Protein AF-G9KL50-F1 (afdb_monomer)

Organism: Mustela putorius furo (NCBI:txid9669)

Sequence (201 aa):
DMLDDQLRLAVDMRAAQLAKLEESCRVAMMSAMANANKAGPHQAAELAERQRRERQHEQEANLMEIQNQITSDLLTENPQVAQNPVAPHRVLPYCWKGMTPEQRAAIRKVQEVQRCEKEAQHQADQALDAKWESQALHLAQAAMELEEQERELCAEFRRGLGSFNQQLAKEQNAQQNYLNSIIYTNQPTAQYHLQFNTSSR

Solvent-accessible surface area (backbone atoms only — not comparable to full-atom values): 11273 Å² total; per-residue (Å²): 112,77,68,59,54,52,52,50,51,53,50,51,52,50,50,52,52,50,52,52,48,50,51,51,51,50,52,51,51,52,50,52,51,53,51,52,62,58,46,52,60,55,53,52,49,52,52,51,51,50,54,49,50,51,53,49,52,50,51,53,50,51,51,51,50,52,52,51,50,59,69,26,58,78,71,61,58,48,67,70,73,12,54,29,93,90,41,80,93,42,67,37,78,93,49,60,86,71,81,53,72,66,58,54,49,51,53,52,53,52,53,52,52,53,48,53,52,53,51,52,50,51,53,51,50,54,55,47,52,53,49,53,53,50,50,52,52,53,51,51,51,54,50,52,54,50,53,50,53,50,51,52,52,54,49,49,54,50,50,53,52,50,54,49,51,53,51,51,50,50,52,51,50,52,52,51,49,46,42,54,63,63,68,67,47,85,71,82,52,76,71,59,66,62,64,62,87,76,62,99,123

Nearest PDB structures (foldseek):
  8glv-assembly1_Gj  TM=5.390E-01  e=3.853E-06  Chlamydomonas reinhardtii

Mean predicted aligned error: 14.06 Å

Radius of gyration: 77.3 Å; Cα contacts (8 Å, |Δi|>4): 32; chains: 1; bounding box: 152×46×230 Å

Secondary structure (DSSP, 8-state):
-HHHHHHHHHHHHHHHHHHHHHHHHHHHHHHHHHHHHHHHHHHHHHHHHHHHHHHHHHHHHHHHHHHHHHHSTTTTT-GGGGB-SS-TT-B-GGG-----HHHHHHHHHHHHHHHHHHHHHHHHHHHHHHHHHHHHHHHHHHHHHHHHHHHHHHHHHHHHHHHHHHHHHHHHHHHHHHIIIIIS--PPPHHHHTTTT-S--

Foldseek 3Di:
DVVVVVVVVVVVVVVVVVVVVVVVVVVVVVVVVVVVVVVVVVVVVVVVVVVVVVVVVVVVVVVVVVVCVCPDCVNVVDQCQQADPVDRVHGNPVSHPDDDPVVVVVVVVVVVVVVVVVVVVVVVVVVVVVVVVVVVVVVVVVVVVVVVVVVVVVVVVVVVVVVVVVVVVVVVVVVVCCCVPPVVDDDDDPVNVVVPPPDPD

pLDDT: mean 91.35, std 8.07, range [57.12, 98.56]

Structure (mmCIF, N/CA/C/O backbone):
data_AF-G9KL50-F1
#
_entry.id   AF-G9KL50-F1
#
loop_
_atom_site.group_PDB
_atom_site.id
_atom_site.type_symbol
_atom_site.label_atom_id
_atom_site.label_alt_id
_atom_site.label_comp_id
_atom_site.label_asym_id
_atom_site.label_entity_id
_atom_site.label_seq_id
_atom_site.pdbx_PDB_ins_code
_atom_site.Cartn_x
_atom_site.Cartn_y
_atom_site.Cartn_z
_atom_site.occupancy
_atom_site.B_iso_or_equiv
_atom_site.auth_seq_id
_atom_site.auth_comp_id
_atom_site.auth_asym_id
_atom_site.auth_atom_id
_atom_site.pdbx_PDB_model_num
ATOM 1 N N . ASP A 1 1 ? 81.891 -3.924 -110.945 1.00 60.28 1 ASP A N 1
ATOM 2 C CA . ASP A 1 1 ? 81.916 -2.732 -110.074 1.00 60.28 1 ASP A CA 1
ATOM 3 C C . ASP A 1 1 ? 80.555 -2.030 -110.011 1.00 60.28 1 ASP A C 1
ATOM 5 O O . ASP A 1 1 ? 79.926 -2.119 -108.974 1.00 60.28 1 ASP A O 1
ATOM 9 N N . MET A 1 2 ? 79.976 -1.512 -111.104 1.00 61.53 2 MET A N 1
ATOM 10 C CA . MET A 1 2 ? 78.685 -0.770 -111.068 1.00 61.53 2 MET A CA 1
ATOM 11 C C . MET A 1 2 ? 77.427 -1.532 -110.581 1.00 61.53 2 MET A C 1
ATOM 13 O O . MET A 1 2 ? 76.496 -0.922 -110.063 1.00 61.53 2 MET A O 1
ATOM 17 N N . LEU A 1 3 ? 77.355 -2.850 -110.798 1.00 66.00 3 LEU A N 1
ATOM 18 C CA . LEU A 1 3 ? 76.176 -3.676 -110.470 1.00 66.00 3 LEU A CA 1
ATOM 19 C C . LEU A 1 3 ? 76.133 -4.071 -108.983 1.00 66.00 3 LEU A C 1
ATOM 21 O O . LEU A 1 3 ? 75.058 -4.188 -108.400 1.00 66.00 3 LEU A O 1
ATOM 25 N N . ASP A 1 4 ? 77.310 -4.228 -108.375 1.00 69.81 4 ASP A N 1
ATOM 26 C CA . ASP A 1 4 ? 77.468 -4.524 -106.949 1.00 69.81 4 ASP A CA 1
ATOM 27 C C . ASP A 1 4 ? 77.142 -3.278 -106.106 1.00 69.81 4 ASP A C 1
ATOM 29 O O . ASP A 1 4 ? 76.442 -3.359 -105.097 1.00 69.81 4 ASP A O 1
ATOM 33 N N . ASP A 1 5 ? 77.516 -2.093 -106.601 1.00 70.81 5 ASP A N 1
ATOM 34 C CA . ASP A 1 5 ? 77.166 -0.808 -105.988 1.00 70.81 5 ASP A CA 1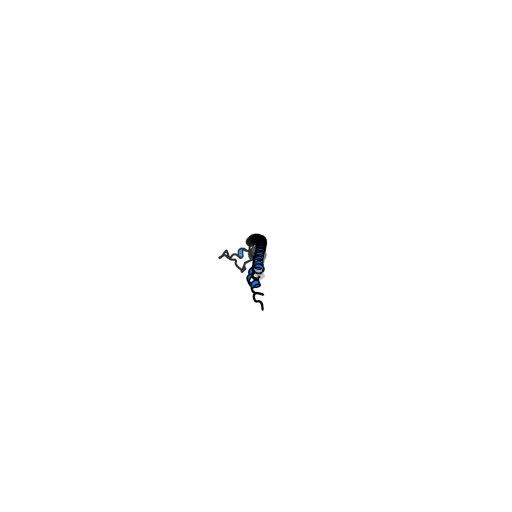
ATOM 35 C C . ASP A 1 5 ? 75.651 -0.540 -105.990 1.00 70.81 5 ASP A C 1
ATOM 37 O O . ASP A 1 5 ? 75.111 -0.062 -104.993 1.00 70.81 5 ASP A O 1
ATOM 41 N N . GLN A 1 6 ? 74.929 -0.895 -107.063 1.00 75.19 6 GLN A N 1
ATOM 42 C CA . GLN A 1 6 ? 73.463 -0.774 -107.119 1.00 75.19 6 GLN A CA 1
ATOM 43 C C . GLN A 1 6 ? 72.751 -1.735 -106.158 1.00 75.19 6 GLN A C 1
ATOM 45 O O . GLN A 1 6 ? 71.752 -1.358 -105.539 1.00 75.19 6 GLN A O 1
ATOM 50 N N . LEU A 1 7 ? 73.261 -2.963 -106.012 1.00 80.06 7 LEU A N 1
ATOM 51 C CA . LEU A 1 7 ? 72.732 -3.936 -105.058 1.00 80.06 7 LEU A CA 1
ATOM 52 C C . LEU A 1 7 ? 72.939 -3.450 -103.616 1.00 80.06 7 LEU A C 1
ATOM 54 O O . LEU A 1 7 ? 72.002 -3.503 -102.819 1.00 80.06 7 LEU A O 1
ATOM 58 N N . ARG A 1 8 ? 74.128 -2.921 -103.292 1.00 79.06 8 ARG A N 1
ATOM 59 C CA . ARG A 1 8 ? 74.425 -2.327 -101.977 1.00 79.06 8 ARG A CA 1
ATOM 60 C C . ARG A 1 8 ? 73.506 -1.147 -101.676 1.00 79.06 8 ARG A C 1
ATOM 62 O O . ARG A 1 8 ? 72.885 -1.134 -100.622 1.00 79.06 8 ARG A O 1
ATOM 69 N N . LEU A 1 9 ? 73.300 -0.244 -102.637 1.00 81.38 9 LEU A N 1
ATOM 70 C CA . LEU A 1 9 ? 72.369 0.882 -102.500 1.00 81.38 9 LEU A CA 1
ATOM 71 C C . LEU A 1 9 ? 70.920 0.431 -102.254 1.00 81.38 9 LEU A C 1
ATOM 73 O O . LEU A 1 9 ? 70.232 1.000 -101.410 1.00 81.38 9 LEU A O 1
ATOM 77 N N . ALA A 1 10 ? 70.447 -0.608 -102.950 1.00 81.56 10 ALA A N 1
ATOM 78 C CA . ALA A 1 10 ? 69.102 -1.151 -102.751 1.00 81.56 10 ALA A CA 1
ATOM 79 C C . ALA A 1 10 ? 68.939 -1.839 -101.381 1.00 81.56 10 ALA A C 1
ATOM 81 O O . ALA A 1 10 ? 67.890 -1.707 -100.741 1.00 81.56 10 ALA A O 1
ATOM 82 N N . VAL A 1 11 ? 69.972 -2.550 -100.915 1.00 84.12 11 VAL A N 1
ATOM 83 C CA . VAL A 1 11 ? 70.016 -3.147 -99.572 1.00 84.12 11 VAL A CA 1
ATOM 84 C C . VAL A 1 11 ? 70.037 -2.057 -98.499 1.00 84.12 11 VAL A C 1
ATOM 86 O O . VAL A 1 11 ? 69.244 -2.137 -97.563 1.00 84.12 11 VAL A O 1
ATOM 89 N N . ASP A 1 12 ? 70.838 -1.005 -98.672 1.00 84.75 12 ASP A N 1
ATOM 90 C CA . ASP A 1 12 ? 70.914 0.138 -97.756 1.00 84.75 12 ASP A CA 1
ATOM 91 C C . ASP A 1 12 ? 69.590 0.921 -97.712 1.00 84.75 12 ASP A C 1
ATOM 93 O O . ASP A 1 12 ? 69.112 1.283 -96.636 1.00 84.75 12 ASP A O 1
ATOM 97 N N . MET A 1 13 ? 68.922 1.114 -98.857 1.00 85.12 13 MET A N 1
ATOM 98 C CA . MET A 1 13 ? 67.584 1.719 -98.916 1.00 85.12 13 MET A CA 1
ATOM 99 C C . MET A 1 13 ? 66.536 0.872 -98.187 1.00 85.12 13 MET A C 1
ATOM 101 O O . MET A 1 13 ? 65.700 1.413 -97.460 1.00 85.12 13 MET A O 1
ATOM 105 N N . ARG A 1 14 ? 66.574 -0.455 -98.352 1.00 85.69 14 ARG A N 1
ATOM 106 C CA . ARG A 1 14 ? 65.664 -1.371 -97.654 1.00 85.69 14 ARG A CA 1
ATOM 107 C C . ARG A 1 14 ? 65.953 -1.415 -96.152 1.00 85.69 14 ARG A C 1
ATOM 109 O O . ARG A 1 14 ? 65.011 -1.428 -95.362 1.00 85.69 14 ARG A O 1
ATOM 116 N N . ALA A 1 15 ? 67.223 -1.381 -95.752 1.00 85.81 15 ALA A N 1
ATOM 117 C CA . ALA A 1 15 ? 67.633 -1.283 -94.355 1.00 85.81 15 ALA A CA 1
ATOM 118 C C . ALA A 1 15 ? 67.156 0.037 -93.726 1.00 85.81 15 ALA A C 1
ATOM 120 O O . ALA A 1 15 ? 66.584 0.021 -92.639 1.00 85.81 15 ALA A O 1
ATOM 121 N N . ALA A 1 16 ? 67.279 1.162 -94.438 1.00 86.12 16 ALA A N 1
ATOM 122 C CA . ALA A 1 16 ? 66.773 2.459 -93.988 1.00 86.12 16 ALA A CA 1
ATOM 123 C C . ALA A 1 16 ? 65.238 2.483 -93.851 1.00 86.12 16 ALA A C 1
ATOM 125 O O . ALA A 1 16 ? 64.706 3.063 -92.903 1.00 86.12 16 ALA A O 1
ATOM 126 N N . GLN A 1 17 ? 64.509 1.831 -94.764 1.00 86.75 17 GLN A N 1
ATOM 127 C CA . GLN A 1 17 ? 63.051 1.688 -94.672 1.00 86.75 17 GLN A CA 1
ATOM 128 C C . GLN A 1 17 ? 62.627 0.831 -93.473 1.00 86.75 17 GLN A C 1
ATOM 130 O O . GLN A 1 17 ? 61.699 1.212 -92.759 1.00 86.75 17 GLN A O 1
ATOM 135 N N . LEU A 1 18 ? 63.308 -0.293 -93.229 1.00 88.00 18 LEU A N 1
ATOM 136 C CA . LEU A 1 18 ? 63.046 -1.154 -92.073 1.00 88.00 18 LEU A CA 1
ATOM 137 C C . LEU A 1 18 ? 63.373 -0.444 -90.754 1.00 88.00 18 LEU A C 1
ATOM 139 O O . LEU A 1 18 ? 62.547 -0.478 -89.849 1.00 88.00 18 LEU A O 1
ATOM 143 N N . ALA A 1 19 ? 64.494 0.277 -90.674 1.00 89.25 19 ALA A N 1
ATOM 144 C CA . ALA A 1 19 ? 64.851 1.080 -89.503 1.00 89.25 19 ALA A CA 1
ATOM 145 C C . ALA A 1 19 ? 63.826 2.196 -89.234 1.00 89.25 19 ALA A C 1
ATOM 147 O O . ALA A 1 19 ? 63.444 2.436 -88.091 1.00 89.25 19 ALA A O 1
ATOM 148 N N . LYS A 1 20 ? 63.311 2.849 -90.2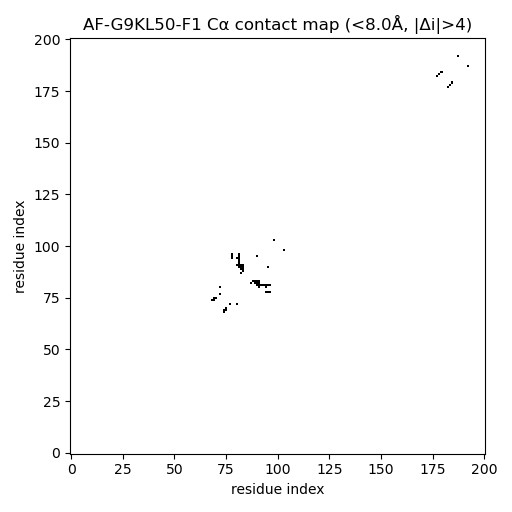86 1.00 90.12 20 LYS A N 1
ATOM 149 C CA . LYS A 1 20 ? 62.248 3.859 -90.158 1.00 90.12 20 LYS A CA 1
ATOM 150 C C . LYS A 1 20 ? 60.931 3.256 -89.658 1.00 90.12 20 LYS A C 1
ATOM 152 O O . LYS A 1 20 ? 60.242 3.885 -88.857 1.00 90.12 20 LYS A O 1
ATOM 157 N N . LEU A 1 21 ? 60.577 2.057 -90.125 1.00 90.06 21 LEU A N 1
ATOM 158 C CA . LEU A 1 21 ? 59.401 1.329 -89.644 1.00 90.06 21 LEU A CA 1
ATOM 159 C C . LEU A 1 21 ? 59.575 0.887 -88.187 1.00 90.06 21 LEU A C 1
ATOM 161 O O . LEU A 1 21 ? 58.664 1.093 -87.390 1.00 90.06 21 LEU A O 1
ATOM 165 N N . GLU A 1 22 ? 60.738 0.351 -87.822 1.00 91.81 22 GLU A N 1
ATOM 166 C CA . GLU A 1 22 ? 61.060 -0.040 -86.447 1.00 91.81 22 GLU A CA 1
ATOM 167 C C . GLU A 1 22 ? 60.976 1.154 -85.492 1.00 91.81 22 GLU A C 1
ATOM 169 O O . GLU A 1 22 ? 60.301 1.068 -84.466 1.00 91.81 22 GLU A O 1
ATOM 174 N N . GLU A 1 23 ? 61.559 2.294 -85.866 1.00 89.50 23 GLU A N 1
ATOM 175 C CA . GLU A 1 23 ? 61.473 3.523 -85.078 1.00 89.50 23 GLU A CA 1
ATOM 176 C C . GLU A 1 23 ? 60.019 4.001 -84.952 1.00 89.50 23 GLU A C 1
ATOM 178 O O . GLU A 1 23 ? 59.566 4.344 -83.861 1.00 89.50 23 GLU A O 1
ATOM 183 N N . SER A 1 24 ? 59.232 3.939 -86.032 1.00 89.69 24 SER A N 1
ATOM 184 C CA . SER A 1 24 ? 57.809 4.297 -85.976 1.00 89.69 24 SER A CA 1
ATOM 185 C C . SER A 1 24 ? 57.002 3.378 -85.048 1.00 89.69 24 SER A C 1
ATOM 187 O O . SER A 1 24 ? 56.180 3.862 -84.267 1.00 89.69 24 SER A O 1
ATOM 189 N N . CYS A 1 25 ? 57.280 2.069 -85.059 1.00 89.81 25 CYS A N 1
ATOM 190 C CA . CYS A 1 25 ? 56.668 1.096 -84.157 1.00 89.81 25 CYS A CA 1
ATOM 191 C C . CYS A 1 25 ? 57.101 1.327 -82.707 1.00 89.81 25 CYS A C 1
ATOM 193 O O . CYS A 1 25 ? 56.270 1.269 -81.801 1.00 89.81 25 CYS A O 1
ATOM 195 N N . ARG A 1 26 ? 58.379 1.640 -82.473 1.00 92.62 26 ARG A N 1
ATOM 196 C CA . ARG A 1 26 ? 58.914 1.957 -81.147 1.00 92.62 26 ARG A CA 1
ATOM 197 C C . ARG A 1 26 ? 58.246 3.202 -80.571 1.00 92.62 26 ARG A C 1
ATOM 199 O O . ARG A 1 26 ? 57.781 3.167 -79.434 1.00 92.62 26 ARG A O 1
ATOM 206 N N . VAL A 1 27 ? 58.122 4.266 -81.363 1.00 91.06 27 VAL A N 1
ATOM 207 C CA . VAL A 1 27 ? 57.430 5.502 -80.968 1.00 91.06 27 VAL A CA 1
ATOM 208 C C . VAL A 1 27 ? 55.939 5.246 -80.709 1.00 91.06 27 VAL A C 1
ATOM 210 O O . VAL A 1 27 ? 55.405 5.702 -79.694 1.00 91.06 27 VAL A O 1
ATOM 213 N N . ALA A 1 28 ? 55.262 4.466 -81.558 1.00 92.19 28 ALA A N 1
ATOM 214 C CA . ALA A 1 28 ? 53.870 4.068 -81.343 1.00 92.19 28 ALA A CA 1
ATOM 215 C C . ALA A 1 28 ? 53.693 3.265 -80.040 1.00 92.19 28 ALA A C 1
ATOM 217 O O . ALA A 1 28 ? 52.808 3.566 -79.242 1.00 92.19 28 ALA A O 1
ATOM 218 N N . MET A 1 29 ? 54.578 2.305 -79.763 1.00 92.12 29 MET A N 1
ATOM 219 C CA . MET A 1 29 ? 54.529 1.501 -78.541 1.00 92.12 29 MET A CA 1
ATOM 220 C C . MET A 1 29 ? 54.828 2.342 -77.291 1.00 92.12 29 MET A C 1
ATOM 222 O O . MET A 1 29 ? 54.125 2.232 -76.287 1.00 92.12 29 MET A O 1
ATOM 226 N N . MET A 1 30 ? 55.822 3.234 -77.359 1.00 89.00 30 MET A N 1
ATOM 227 C CA . MET A 1 30 ? 56.150 4.160 -76.271 1.00 89.00 30 MET A CA 1
ATOM 228 C C . MET A 1 30 ? 55.002 5.132 -75.985 1.00 89.00 30 MET A C 1
ATOM 230 O O . MET A 1 30 ? 54.678 5.365 -74.823 1.00 89.00 30 MET A O 1
ATOM 234 N N . SER A 1 31 ? 54.348 5.669 -77.019 1.00 87.31 31 SER A N 1
ATOM 235 C CA . SER A 1 31 ? 53.180 6.542 -76.842 1.00 87.31 31 SER A CA 1
ATOM 236 C C . SER A 1 31 ? 51.972 5.800 -76.257 1.00 87.31 31 SER A C 1
ATOM 238 O O . SER A 1 31 ? 51.321 6.328 -75.355 1.00 87.31 31 SER A O 1
ATOM 240 N N . ALA A 1 32 ? 51.712 4.556 -76.676 1.00 88.00 32 ALA A N 1
ATOM 241 C CA . ALA A 1 32 ? 50.661 3.718 -76.099 1.00 88.00 32 ALA A CA 1
ATOM 242 C C . ALA A 1 32 ? 50.921 3.406 -74.613 1.00 88.00 32 ALA A C 1
ATOM 244 O O . ALA A 1 32 ? 50.021 3.567 -73.788 1.00 88.00 32 ALA A O 1
ATOM 245 N N . MET A 1 33 ? 52.161 3.053 -74.246 1.00 85.62 33 MET A N 1
ATOM 246 C CA . MET A 1 33 ? 52.551 2.866 -72.842 1.00 85.62 33 MET A CA 1
ATOM 247 C C . MET A 1 33 ? 52.455 4.164 -72.038 1.00 85.62 33 MET A C 1
ATOM 249 O O . MET A 1 33 ? 51.958 4.150 -70.917 1.00 85.62 33 MET A O 1
ATOM 253 N N . ALA A 1 34 ? 52.878 5.300 -72.598 1.00 84.31 34 ALA A N 1
ATOM 254 C CA . ALA A 1 34 ? 52.753 6.595 -71.935 1.00 84.31 34 ALA A CA 1
ATOM 255 C C . ALA A 1 34 ? 51.283 6.962 -71.676 1.00 84.31 34 ALA A C 1
ATOM 257 O O . ALA A 1 34 ? 50.963 7.497 -70.617 1.00 84.31 34 ALA A O 1
ATOM 258 N N . ASN A 1 35 ? 50.381 6.642 -72.606 1.00 82.19 35 ASN A N 1
ATOM 259 C CA . ASN A 1 35 ? 48.946 6.854 -72.433 1.00 82.19 35 ASN A CA 1
ATOM 260 C C . ASN A 1 35 ? 48.341 5.903 -71.386 1.00 82.19 35 ASN A C 1
ATOM 262 O O . ASN A 1 35 ? 47.564 6.352 -70.545 1.00 82.19 35 ASN A O 1
ATOM 266 N N . ALA A 1 36 ? 48.742 4.629 -71.361 1.00 81.06 36 ALA A N 1
ATOM 267 C CA . ALA A 1 36 ? 48.324 3.682 -70.323 1.00 81.06 36 ALA A CA 1
ATOM 268 C C . ALA A 1 36 ? 48.828 4.095 -68.925 1.00 81.06 36 ALA A C 1
ATOM 270 O O . ALA A 1 36 ? 48.064 4.102 -67.959 1.00 81.06 36 ALA A O 1
ATOM 271 N N . ASN A 1 37 ? 50.081 4.545 -68.827 1.00 77.94 37 ASN A N 1
ATOM 272 C CA . ASN A 1 37 ? 50.672 5.045 -67.584 1.00 77.94 37 ASN A CA 1
ATOM 273 C C . ASN A 1 37 ? 49.987 6.323 -67.083 1.00 77.94 37 ASN A C 1
ATOM 275 O O . ASN A 1 37 ? 49.928 6.545 -65.879 1.00 77.94 37 ASN A O 1
ATOM 279 N N . LYS A 1 38 ? 49.439 7.151 -67.983 1.00 76.69 38 LYS A N 1
ATOM 280 C CA . LYS A 1 38 ? 48.613 8.314 -67.619 1.00 76.69 38 LYS A CA 1
ATOM 281 C C . LYS A 1 38 ? 47.207 7.922 -67.151 1.00 76.69 38 LYS A C 1
ATOM 283 O O . LYS A 1 38 ? 46.637 8.637 -66.336 1.00 76.69 38 LYS A O 1
ATOM 288 N N . ALA A 1 39 ? 46.657 6.798 -67.615 1.00 75.25 39 ALA A N 1
ATOM 289 C CA . ALA A 1 39 ? 45.333 6.318 -67.209 1.00 75.25 39 ALA A CA 1
ATOM 290 C C . ALA A 1 39 ? 45.316 5.687 -65.802 1.00 75.25 39 ALA A C 1
ATOM 292 O O . ALA A 1 39 ? 44.322 5.818 -65.087 1.00 75.25 39 ALA A O 1
ATOM 293 N N . GLY A 1 40 ? 46.417 5.060 -65.371 1.00 79.56 40 GLY A N 1
ATOM 294 C CA . GLY A 1 40 ? 46.548 4.465 -64.032 1.00 79.56 40 GLY A CA 1
ATOM 295 C C . GLY A 1 40 ? 46.269 5.438 -62.868 1.00 79.56 40 GLY A C 1
ATOM 296 O O . GLY A 1 40 ? 45.457 5.114 -62.003 1.00 79.56 40 GLY A O 1
ATOM 297 N N . PRO A 1 41 ? 46.857 6.652 -62.847 1.00 80.25 41 PRO A N 1
ATOM 298 C CA . PRO A 1 41 ? 46.575 7.680 -61.844 1.00 80.25 41 PRO A CA 1
ATOM 299 C C . PRO A 1 41 ? 45.107 8.113 -61.796 1.00 80.25 41 PRO A C 1
ATOM 301 O O . PRO A 1 41 ? 44.568 8.314 -60.711 1.00 80.25 41 PRO A O 1
ATOM 304 N N . HIS A 1 42 ? 44.447 8.232 -62.953 1.00 79.12 42 HIS A N 1
ATOM 305 C CA . HIS A 1 42 ? 43.027 8.588 -63.017 1.00 79.12 42 HIS A CA 1
ATOM 306 C C . HIS A 1 42 ? 42.144 7.486 -62.423 1.00 79.12 42 HIS A C 1
ATOM 308 O O . HIS A 1 42 ? 41.269 7.777 -61.613 1.00 79.12 42 HIS A O 1
ATOM 314 N N . GLN A 1 43 ? 42.416 6.220 -62.746 1.00 81.75 43 GLN A N 1
ATOM 315 C CA . GLN A 1 43 ? 41.701 5.082 -62.160 1.00 81.75 43 GLN A CA 1
ATOM 316 C C . GLN A 1 43 ? 41.957 4.960 -60.650 1.00 81.75 43 GLN A C 1
ATOM 318 O O . GLN A 1 43 ? 41.027 4.714 -59.885 1.00 81.75 43 GLN A O 1
ATOM 323 N N . ALA A 1 44 ? 43.194 5.190 -60.199 1.00 84.44 44 ALA A N 1
ATOM 324 C CA . ALA A 1 44 ? 43.534 5.210 -58.778 1.00 84.44 44 ALA A CA 1
ATOM 325 C C . ALA A 1 44 ? 42.810 6.340 -58.024 1.00 84.44 44 ALA A C 1
ATOM 327 O O . ALA A 1 44 ? 42.322 6.119 -56.916 1.00 84.44 44 ALA A O 1
ATOM 328 N N . ALA A 1 45 ? 42.691 7.526 -58.630 1.00 87.44 45 ALA A N 1
ATOM 329 C CA . ALA A 1 45 ? 41.933 8.639 -58.067 1.00 87.44 45 ALA A CA 1
ATOM 330 C C . ALA A 1 45 ? 40.428 8.330 -57.984 1.00 87.44 45 ALA A C 1
ATOM 332 O O . ALA A 1 45 ? 39.817 8.580 -56.948 1.00 87.44 45 ALA A O 1
ATOM 333 N N . GLU A 1 46 ? 39.836 7.725 -59.021 1.00 87.94 46 GLU A N 1
ATOM 334 C CA . GLU A 1 46 ? 38.434 7.290 -58.974 1.00 87.94 46 GLU A CA 1
ATOM 335 C C . GLU A 1 46 ? 38.179 6.254 -57.877 1.00 87.94 46 GLU A C 1
ATOM 337 O O . GLU A 1 46 ? 37.190 6.360 -57.152 1.00 87.94 46 GLU A O 1
ATOM 342 N N . LEU A 1 47 ? 39.060 5.261 -57.732 1.00 90.12 47 LEU A N 1
ATOM 343 C CA . LEU A 1 47 ? 38.953 4.255 -56.674 1.00 90.12 47 LEU A CA 1
ATOM 344 C C . LEU A 1 47 ? 39.092 4.887 -55.284 1.00 90.12 47 LEU A C 1
ATOM 346 O O . LEU A 1 47 ? 38.319 4.554 -54.389 1.00 90.12 47 LEU A O 1
ATOM 350 N N . ALA A 1 48 ? 40.018 5.831 -55.104 1.00 91.62 48 ALA A N 1
ATOM 351 C CA . ALA A 1 48 ? 40.183 6.548 -53.842 1.00 91.62 48 ALA A CA 1
ATOM 352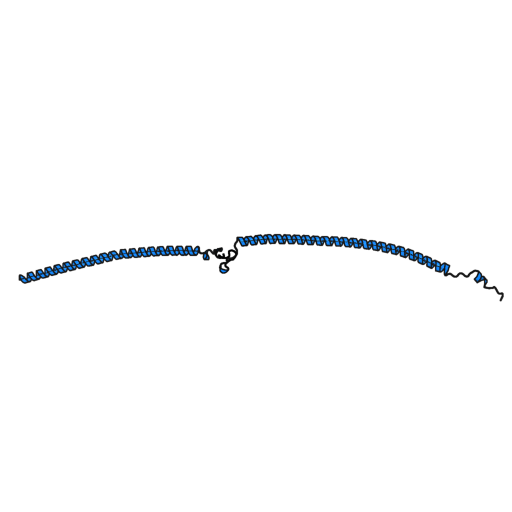 C C . ALA A 1 48 ? 38.947 7.393 -53.486 1.00 91.62 48 ALA A C 1
ATOM 354 O O . ALA A 1 48 ? 38.536 7.418 -52.326 1.00 91.62 48 ALA A O 1
ATOM 355 N N . GLU A 1 49 ? 38.326 8.055 -54.467 1.00 92.00 49 GLU A N 1
ATOM 356 C CA . GLU A 1 49 ? 37.080 8.803 -54.271 1.00 92.00 49 GLU A CA 1
ATOM 357 C C . GLU A 1 49 ? 35.896 7.880 -53.955 1.00 92.00 49 GLU A C 1
ATOM 359 O O . GLU A 1 49 ? 35.113 8.180 -53.054 1.00 92.00 49 GLU A O 1
ATOM 364 N N . ARG A 1 50 ? 35.792 6.718 -54.613 1.00 93.56 50 ARG A N 1
ATOM 365 C CA . ARG A 1 50 ? 34.792 5.693 -54.261 1.00 93.56 50 ARG A CA 1
ATOM 366 C C . ARG A 1 50 ? 34.973 5.215 -52.820 1.00 93.56 50 ARG A C 1
ATOM 368 O O . ARG A 1 50 ? 34.027 5.297 -52.049 1.00 93.56 50 ARG A O 1
ATOM 375 N N . GLN A 1 51 ? 36.196 4.870 -52.417 1.00 94.31 51 GLN A N 1
ATOM 376 C CA . GLN A 1 51 ? 36.504 4.472 -51.036 1.00 94.31 51 GLN A CA 1
ATOM 377 C C . GLN A 1 51 ? 36.244 5.586 -50.010 1.00 94.31 51 GLN A C 1
ATOM 379 O O . GLN A 1 51 ? 35.940 5.319 -48.849 1.00 94.31 51 GLN A O 1
ATOM 384 N N . ARG A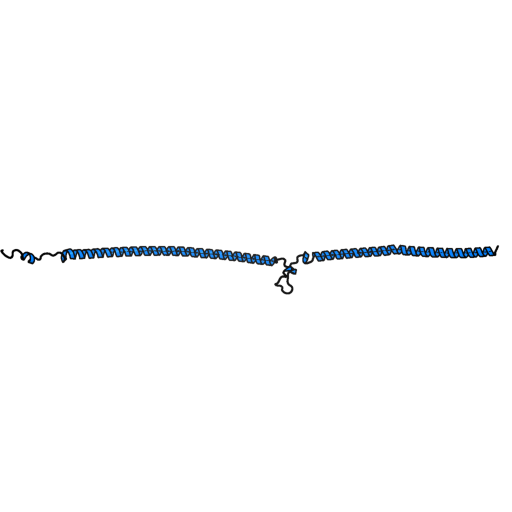 1 52 ? 36.408 6.863 -50.381 1.00 95.44 52 ARG A N 1
ATOM 385 C CA . ARG A 1 52 ? 36.038 7.990 -49.508 1.00 95.44 52 ARG A CA 1
ATOM 386 C C . ARG A 1 52 ? 34.527 8.072 -49.324 1.00 95.44 52 ARG A C 1
ATOM 388 O O . ARG A 1 52 ? 34.089 8.204 -48.187 1.00 95.44 52 ARG A O 1
ATOM 395 N N . ARG A 1 53 ? 33.758 7.954 -50.409 1.00 95.94 53 ARG A N 1
ATOM 396 C CA . ARG A 1 53 ? 32.287 7.961 -50.366 1.00 95.94 53 ARG A CA 1
ATOM 397 C C . ARG A 1 53 ? 31.734 6.770 -49.594 1.00 95.94 53 ARG A C 1
ATOM 399 O O . ARG A 1 53 ? 30.852 6.950 -48.770 1.00 95.94 53 ARG A O 1
ATOM 406 N N . GLU A 1 54 ? 32.289 5.581 -49.804 1.00 96.44 54 GLU A N 1
ATOM 407 C CA . GLU A 1 54 ? 31.923 4.377 -49.048 1.00 96.44 54 GLU A CA 1
ATOM 408 C C . GLU A 1 54 ? 32.154 4.581 -47.549 1.00 96.44 54 GLU A C 1
ATOM 410 O O . GLU A 1 54 ? 31.228 4.406 -46.766 1.00 96.44 54 GLU A O 1
ATOM 415 N N . ARG A 1 55 ? 33.330 5.085 -47.148 1.00 96.69 55 ARG A N 1
ATOM 416 C CA . ARG A 1 55 ? 33.601 5.404 -45.736 1.00 96.69 55 ARG A CA 1
ATOM 417 C C . ARG A 1 55 ? 32.662 6.463 -45.162 1.00 96.69 55 ARG A C 1
ATOM 419 O O . ARG A 1 55 ? 32.302 6.374 -43.994 1.00 96.69 55 ARG A O 1
ATOM 426 N N . GLN A 1 56 ? 32.285 7.472 -45.946 1.00 96.81 56 GLN A N 1
ATOM 427 C CA . GLN A 1 56 ? 31.310 8.479 -45.515 1.00 96.81 56 GLN A CA 1
ATOM 428 C C . GLN A 1 56 ? 29.932 7.850 -45.298 1.00 96.81 56 GLN A C 1
ATOM 430 O O . GLN A 1 56 ? 29.340 8.047 -44.242 1.00 96.81 56 GLN A O 1
ATOM 435 N N . HIS A 1 57 ? 29.464 7.027 -46.236 1.00 97.19 57 HIS A N 1
ATOM 436 C CA . HIS A 1 57 ? 28.201 6.309 -46.093 1.00 97.19 57 HIS A CA 1
ATOM 437 C C . HIS A 1 57 ? 28.204 5.332 -44.914 1.00 97.19 57 HIS A C 1
ATOM 439 O O . HIS A 1 57 ? 27.216 5.259 -44.190 1.00 97.19 57 HIS A O 1
ATOM 445 N N . GLU A 1 58 ? 29.306 4.619 -44.672 1.00 97.50 58 GLU A N 1
ATOM 446 C CA . GLU A 1 58 ? 29.459 3.770 -43.486 1.00 97.50 58 GLU A CA 1
ATOM 447 C C . GLU A 1 58 ? 29.371 4.592 -42.196 1.00 97.50 58 GLU A C 1
ATOM 449 O O . GLU A 1 58 ? 28.684 4.199 -41.259 1.00 97.50 58 GLU A O 1
ATOM 454 N N . GLN A 1 59 ? 30.020 5.759 -42.138 1.00 97.38 59 GLN A N 1
ATOM 455 C CA . GLN A 1 59 ? 29.939 6.647 -40.976 1.00 97.38 59 GLN A CA 1
ATOM 456 C C . GLN A 1 59 ? 28.516 7.158 -40.742 1.00 97.38 59 GLN A C 1
ATOM 458 O O . GLN A 1 59 ? 28.046 7.145 -39.606 1.00 97.38 59 GLN A O 1
ATOM 463 N N . GLU A 1 60 ? 27.821 7.576 -41.797 1.00 97.75 60 GLU A N 1
ATOM 464 C CA . GLU A 1 60 ? 26.426 8.015 -41.723 1.00 97.75 60 GLU A CA 1
ATOM 465 C C . GLU A 1 60 ? 25.503 6.883 -41.257 1.00 97.75 60 GLU A C 1
ATOM 467 O O . GLU A 1 60 ? 24.684 7.087 -40.359 1.00 97.75 60 GLU A O 1
ATOM 472 N N . ALA A 1 61 ? 25.673 5.677 -41.804 1.00 98.00 61 ALA A N 1
ATOM 473 C CA . ALA A 1 61 ? 24.914 4.498 -41.404 1.00 98.00 61 ALA A CA 1
ATOM 474 C C . ALA A 1 61 ? 25.164 4.135 -39.933 1.00 98.00 61 ALA A C 1
ATOM 476 O O . ALA A 1 61 ? 24.207 3.931 -39.186 1.00 98.00 61 ALA A O 1
ATOM 477 N N . ASN A 1 62 ? 26.426 4.142 -39.496 1.00 97.94 62 ASN A N 1
ATOM 478 C CA . ASN A 1 62 ? 26.801 3.878 -38.107 1.00 97.94 62 ASN A CA 1
ATOM 479 C C . ASN A 1 62 ? 26.186 4.911 -37.154 1.00 97.94 62 ASN A C 1
ATOM 481 O O . ASN A 1 62 ? 25.663 4.557 -36.099 1.00 97.94 62 ASN A O 1
ATOM 485 N N . LEU A 1 63 ? 26.217 6.198 -37.516 1.00 98.00 63 LEU A N 1
ATOM 486 C CA . LEU A 1 63 ? 25.608 7.256 -36.708 1.00 98.00 63 LEU A CA 1
ATOM 487 C C . LEU A 1 63 ? 24.092 7.087 -36.605 1.00 98.00 63 LEU A C 1
ATOM 489 O O . LEU A 1 63 ? 23.535 7.226 -35.516 1.00 98.00 63 LEU A O 1
ATOM 493 N N . MET A 1 64 ? 23.430 6.761 -37.715 1.00 97.81 64 MET A N 1
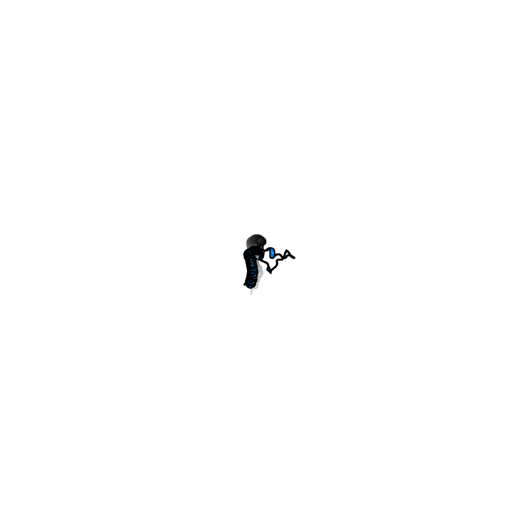ATOM 494 C CA . MET A 1 64 ? 21.994 6.497 -37.731 1.00 97.81 64 MET A CA 1
ATOM 495 C C . MET A 1 64 ? 21.644 5.274 -36.877 1.00 97.81 64 MET A C 1
ATOM 497 O O . MET A 1 64 ? 20.680 5.315 -36.117 1.00 97.81 64 MET A O 1
ATOM 501 N N . GLU A 1 65 ? 22.433 4.202 -36.948 1.00 97.69 65 GLU A N 1
ATOM 502 C CA . GLU A 1 65 ? 22.239 3.018 -36.113 1.00 97.69 65 GLU A CA 1
ATOM 503 C C . GLU A 1 65 ? 22.360 3.359 -34.62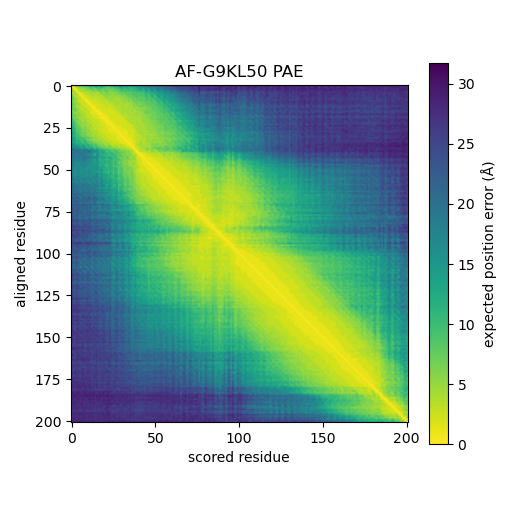4 1.00 97.69 65 GLU A C 1
ATOM 505 O O . GLU A 1 65 ? 21.473 3.012 -33.843 1.00 97.69 65 GLU A O 1
ATOM 510 N N . ILE A 1 66 ? 23.399 4.103 -34.235 1.00 97.25 66 ILE A N 1
ATOM 511 C CA . ILE A 1 66 ? 23.588 4.557 -32.852 1.00 97.25 66 ILE A CA 1
ATOM 512 C C . ILE A 1 66 ? 22.384 5.385 -32.392 1.00 97.25 66 ILE A C 1
ATOM 514 O O . ILE A 1 66 ? 21.853 5.153 -31.306 1.00 97.25 66 ILE A O 1
ATOM 518 N N . GLN A 1 67 ? 21.915 6.326 -33.213 1.00 97.31 67 GLN A N 1
ATOM 519 C CA . GLN A 1 67 ? 20.745 7.141 -32.883 1.00 97.31 67 GLN A CA 1
ATOM 520 C C . GLN A 1 67 ? 19.477 6.291 -32.735 1.00 97.31 67 GLN A C 1
ATOM 522 O O . GLN A 1 67 ? 18.729 6.476 -31.772 1.00 97.31 67 GLN A O 1
ATOM 527 N N . ASN A 1 68 ? 19.260 5.323 -33.627 1.00 96.69 68 ASN A N 1
ATOM 528 C CA . ASN A 1 68 ? 18.125 4.402 -33.562 1.00 96.69 68 ASN A CA 1
ATOM 529 C C . ASN A 1 68 ? 18.174 3.529 -32.303 1.00 96.69 68 ASN A C 1
ATOM 531 O O . ASN A 1 68 ? 17.151 3.322 -31.655 1.00 96.69 68 ASN A O 1
ATOM 535 N N . GLN A 1 69 ? 19.355 3.043 -31.914 1.00 97.00 69 GLN A N 1
ATOM 536 C CA . GLN A 1 69 ? 19.522 2.269 -30.686 1.00 97.00 69 GLN A CA 1
ATOM 537 C C . GLN A 1 69 ? 19.242 3.129 -29.450 1.00 97.00 69 GLN A C 1
ATOM 539 O O . GLN A 1 69 ? 18.454 2.722 -28.597 1.00 97.00 69 GLN A O 1
ATOM 544 N N . ILE A 1 70 ? 19.815 4.335 -29.368 1.00 96.50 70 ILE A N 1
ATOM 545 C CA . ILE A 1 70 ? 19.613 5.257 -28.236 1.00 96.50 70 ILE A CA 1
ATOM 546 C C . ILE A 1 70 ? 18.137 5.635 -28.079 1.00 96.50 70 ILE A C 1
ATOM 548 O O . ILE A 1 70 ? 17.646 5.735 -26.958 1.00 96.50 70 ILE A O 1
ATOM 552 N N . THR A 1 71 ? 17.425 5.826 -29.190 1.00 96.00 71 THR A N 1
ATOM 553 C CA . THR A 1 71 ? 15.994 6.174 -29.194 1.00 96.00 71 THR A CA 1
ATOM 554 C C . THR A 1 71 ? 15.065 4.965 -29.118 1.00 96.00 71 THR A C 1
ATOM 556 O O . THR A 1 71 ? 13.853 5.136 -28.999 1.00 96.00 71 THR A O 1
ATOM 559 N N . SER A 1 72 ? 15.607 3.747 -29.145 1.00 95.88 72 SER A N 1
ATOM 560 C CA . SER A 1 72 ? 14.808 2.530 -29.054 1.00 95.88 72 SER A CA 1
ATOM 561 C C . SER A 1 72 ? 14.095 2.419 -27.706 1.00 95.88 72 SER A C 1
ATOM 563 O O . SER A 1 72 ? 14.598 2.839 -26.658 1.00 95.88 72 SER A O 1
ATOM 565 N N . ASP A 1 73 ? 12.934 1.768 -27.709 1.00 94.06 73 ASP A N 1
ATOM 566 C CA . ASP A 1 73 ? 12.152 1.516 -26.495 1.00 94.06 73 ASP A CA 1
ATOM 567 C C . ASP A 1 73 ? 12.897 0.666 -25.450 1.00 94.06 73 ASP A C 1
ATOM 569 O O . ASP A 1 73 ? 12.580 0.706 -24.255 1.00 94.06 73 ASP A O 1
ATOM 573 N N . LEU A 1 74 ? 13.884 -0.118 -25.900 1.00 90.75 74 LEU A N 1
ATOM 574 C CA . LEU A 1 74 ? 14.713 -0.943 -25.032 1.00 90.75 74 LEU A CA 1
ATOM 575 C C . LEU A 1 74 ? 15.622 -0.069 -24.163 1.00 90.75 74 LEU A C 1
ATOM 577 O O . LEU A 1 74 ? 15.599 -0.219 -22.944 1.00 90.75 74 LEU A O 1
ATOM 581 N N . LEU A 1 75 ? 16.380 0.852 -24.772 1.00 94.44 75 LEU A N 1
ATOM 582 C CA . LEU A 1 75 ? 17.339 1.697 -24.048 1.00 94.44 75 LEU A CA 1
ATOM 583 C C . LEU A 1 75 ? 16.685 2.890 -23.341 1.00 94.44 75 LEU A C 1
ATOM 585 O O . LEU A 1 75 ? 17.170 3.317 -22.299 1.00 94.44 75 LEU A O 1
ATOM 589 N N . THR A 1 76 ? 15.574 3.411 -23.865 1.00 93.38 76 THR A N 1
ATOM 590 C CA . THR A 1 76 ? 14.806 4.496 -23.216 1.00 93.38 76 THR A CA 1
ATOM 591 C C . THR A 1 76 ? 13.898 4.004 -22.090 1.00 93.38 76 THR A C 1
ATOM 593 O O . THR A 1 76 ? 13.233 4.792 -21.420 1.00 93.38 76 THR A O 1
ATOM 596 N N . GLU A 1 77 ? 13.834 2.689 -21.907 1.00 92.38 77 GLU A N 1
ATOM 597 C CA . GLU A 1 77 ? 12.936 2.010 -20.995 1.00 92.38 77 GLU A CA 1
ATOM 598 C C . GLU A 1 77 ? 11.462 2.452 -21.085 1.00 92.38 77 GLU A C 1
ATOM 600 O O . GLU A 1 77 ? 10.734 2.407 -20.093 1.00 92.38 77 GLU A O 1
ATOM 605 N N . ASN A 1 78 ? 10.975 2.770 -22.283 1.00 92.00 78 ASN A N 1
ATOM 606 C CA . ASN A 1 78 ? 9.632 3.305 -22.490 1.00 92.00 78 ASN A CA 1
ATOM 607 C C . ASN A 1 78 ? 8.526 2.447 -21.810 1.00 92.00 78 ASN A C 1
ATOM 609 O O . ASN A 1 78 ? 8.375 1.264 -22.139 1.00 92.00 78 ASN A O 1
ATOM 613 N N . PRO A 1 79 ? 7.735 3.000 -20.864 1.00 90.19 79 PRO A N 1
ATOM 614 C CA . PRO A 1 79 ? 6.678 2.262 -20.166 1.00 90.19 79 PRO A CA 1
ATOM 615 C C . PRO A 1 79 ? 5.439 2.009 -21.038 1.00 90.19 79 PRO A C 1
ATOM 617 O O . PRO A 1 79 ? 4.625 1.147 -20.706 1.00 90.19 79 PRO A O 1
ATOM 620 N N . GLN A 1 80 ? 5.285 2.727 -22.157 1.00 89.81 80 GLN A N 1
ATOM 621 C CA . GLN A 1 80 ? 4.137 2.578 -23.060 1.00 89.81 80 GLN A CA 1
ATOM 622 C C . GLN A 1 80 ? 4.122 1.215 -23.763 1.00 89.81 80 GLN A C 1
ATOM 624 O O . GLN A 1 80 ? 3.049 0.705 -24.072 1.00 89.81 80 GLN A O 1
ATOM 629 N N . VAL A 1 81 ? 5.285 0.570 -23.922 1.00 92.06 81 VAL A N 1
ATOM 630 C CA . VAL A 1 81 ? 5.406 -0.787 -24.489 1.00 92.06 81 VAL A CA 1
ATOM 631 C C . VAL A 1 81 ? 4.633 -1.822 -23.669 1.00 92.06 81 VAL A C 1
ATOM 633 O O . VAL A 1 81 ? 4.228 -2.859 -24.184 1.00 92.06 81 VAL A O 1
ATOM 636 N N . ALA A 1 82 ? 4.389 -1.547 -22.386 1.00 92.06 82 ALA A N 1
ATOM 637 C CA . ALA A 1 82 ? 3.623 -2.433 -21.525 1.00 92.06 82 ALA A CA 1
ATOM 638 C C . ALA A 1 82 ? 2.109 -2.398 -21.810 1.00 92.06 82 ALA A C 1
ATOM 640 O O . ALA A 1 82 ? 1.385 -3.250 -21.297 1.00 92.06 82 ALA A O 1
ATOM 641 N N . GLN A 1 83 ? 1.602 -1.439 -22.593 1.00 91.69 83 GLN A N 1
ATOM 642 C CA . GLN A 1 83 ? 0.173 -1.342 -22.889 1.00 91.69 83 GLN A CA 1
ATOM 643 C C . GLN A 1 83 ? -0.264 -2.408 -23.890 1.00 91.69 83 GLN A C 1
ATOM 645 O O . GLN A 1 83 ? 0.364 -2.621 -24.925 1.00 91.69 83 GLN A O 1
ATOM 650 N N . ASN A 1 84 ? -1.373 -3.084 -23.590 1.00 92.25 84 ASN A N 1
ATOM 651 C CA . ASN A 1 84 ? -1.932 -4.070 -24.499 1.00 92.25 84 ASN A CA 1
ATOM 652 C C . ASN A 1 84 ? -2.744 -3.368 -25.612 1.00 92.25 84 ASN A C 1
ATOM 654 O O . ASN A 1 84 ? -3.694 -2.647 -25.299 1.00 92.25 84 ASN A O 1
ATOM 658 N N . PRO A 1 85 ? -2.435 -3.615 -26.900 1.00 90.88 85 PRO A N 1
ATOM 659 C CA . PRO A 1 85 ? -3.092 -2.941 -28.023 1.00 90.88 85 PRO A CA 1
ATOM 660 C C . PRO A 1 85 ? -4.570 -3.324 -28.196 1.00 90.88 85 PRO A C 1
ATOM 662 O O . PRO A 1 85 ? -5.351 -2.537 -28.719 1.00 90.88 85 PRO A O 1
ATOM 665 N N . VAL A 1 86 ? -4.968 -4.525 -27.766 1.00 94.00 86 VAL A N 1
ATOM 666 C CA . VAL A 1 86 ? -6.346 -5.033 -27.895 1.00 94.00 86 VAL A CA 1
ATOM 667 C C . VAL A 1 86 ? -7.173 -4.721 -26.646 1.00 94.00 86 VAL A C 1
ATOM 669 O O . VAL A 1 86 ? -8.385 -4.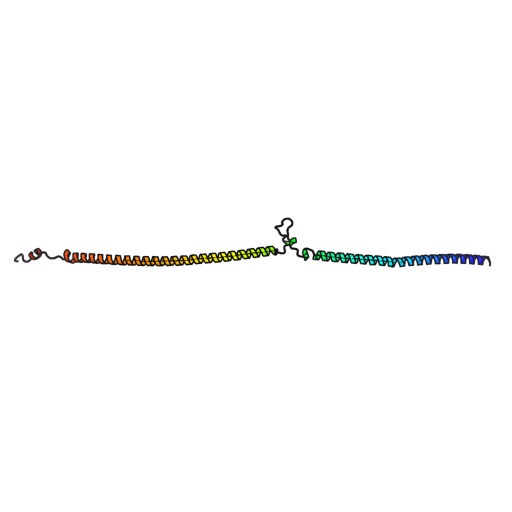536 -26.724 1.00 94.00 86 VAL A O 1
ATOM 672 N N . ALA A 1 87 ? -6.530 -4.659 -25.480 1.00 93.50 87 ALA A N 1
ATOM 673 C CA . ALA A 1 87 ? -7.196 -4.473 -24.198 1.00 93.50 87 ALA A CA 1
ATOM 674 C C . ALA A 1 87 ? -6.507 -3.373 -23.372 1.00 93.50 87 ALA A C 1
ATOM 676 O O . ALA A 1 87 ? -5.655 -3.701 -22.550 1.00 93.50 87 ALA A O 1
ATOM 677 N N . PRO A 1 88 ? -6.916 -2.094 -23.492 1.00 89.12 88 PRO A N 1
ATOM 678 C CA . PRO A 1 88 ? -6.237 -0.966 -22.836 1.00 89.12 88 PRO A CA 1
ATOM 679 C C . PRO A 1 88 ? -6.142 -1.061 -21.304 1.00 89.12 88 PRO A C 1
ATOM 681 O O . PRO A 1 88 ? -5.254 -0.485 -20.688 1.00 89.12 88 PRO A O 1
ATOM 684 N N . HIS A 1 89 ? -7.058 -1.800 -20.673 1.00 89.69 89 HIS A N 1
ATOM 685 C CA . HIS A 1 89 ? -7.066 -2.039 -19.227 1.00 89.69 89 HIS A CA 1
ATOM 686 C C . HIS A 1 89 ? -6.073 -3.127 -18.781 1.00 89.69 89 HIS A C 1
ATOM 688 O O . HIS A 1 89 ? -5.899 -3.342 -17.583 1.00 89.69 89 HIS A O 1
ATOM 694 N N . ARG A 1 90 ? -5.460 -3.856 -19.722 1.00 92.50 90 ARG A N 1
ATOM 695 C CA . ARG A 1 90 ? -4.476 -4.903 -19.446 1.00 92.50 90 ARG A CA 1
ATOM 696 C C . ARG A 1 90 ? -3.084 -4.436 -19.820 1.00 92.50 90 ARG A C 1
ATOM 698 O O . ARG A 1 90 ? -2.869 -3.718 -20.792 1.00 92.50 90 ARG A O 1
ATOM 705 N N . VAL A 1 91 ? -2.135 -4.950 -19.061 1.00 93.25 91 VAL A N 1
ATOM 706 C CA . VAL A 1 91 ? -0.713 -4.759 -19.294 1.00 93.25 91 VAL A CA 1
ATOM 707 C C . VAL A 1 91 ? -0.135 -6.057 -19.844 1.00 93.25 91 VAL A C 1
ATOM 709 O O . VAL A 1 91 ? -0.546 -7.146 -19.439 1.00 93.25 91 VAL A O 1
ATOM 712 N N . LEU A 1 92 ? 0.817 -5.944 -20.764 1.00 94.25 92 LEU A N 1
ATOM 713 C CA . LEU A 1 92 ? 1.655 -7.042 -21.225 1.00 94.25 92 LEU A CA 1
ATOM 714 C C . LEU A 1 92 ? 2.636 -7.440 -20.106 1.00 94.25 92 LEU A C 1
ATOM 716 O O . LEU A 1 92 ? 3.525 -6.650 -19.777 1.00 94.25 92 LEU A O 1
ATOM 720 N N . PRO A 1 93 ? 2.519 -8.647 -19.515 1.00 93.00 93 PRO A N 1
ATOM 721 C CA . PRO A 1 93 ? 3.292 -9.008 -18.323 1.00 93.00 93 PRO A CA 1
ATOM 722 C C . PRO A 1 93 ? 4.809 -8.958 -18.527 1.00 93.00 93 PRO A C 1
ATOM 724 O O . PRO A 1 93 ? 5.539 -8.548 -17.633 1.00 93.00 93 PRO A O 1
ATOM 727 N N . TYR A 1 94 ? 5.282 -9.335 -19.716 1.00 91.56 94 TYR A N 1
ATOM 728 C CA . TYR A 1 94 ? 6.708 -9.390 -20.051 1.00 91.56 94 TYR A CA 1
ATOM 729 C C . TYR A 1 94 ? 7.341 -8.010 -20.305 1.00 91.56 94 TYR A C 1
ATOM 731 O O . TYR A 1 94 ? 8.562 -7.899 -20.315 1.00 91.56 94 TYR A O 1
ATOM 739 N N . CYS A 1 95 ? 6.535 -6.958 -20.484 1.00 91.69 95 CYS A N 1
ATOM 740 C CA . CYS A 1 95 ? 7.001 -5.578 -20.660 1.00 91.69 95 CYS A CA 1
ATOM 741 C C . CYS A 1 95 ? 6.692 -4.692 -19.446 1.00 91.69 95 CYS A C 1
ATOM 743 O O . CYS A 1 95 ? 6.895 -3.480 -19.504 1.00 91.69 95 CYS A O 1
ATOM 745 N N . TRP A 1 96 ? 6.182 -5.263 -18.351 1.00 92.25 96 TRP A N 1
ATOM 746 C CA . TRP A 1 96 ? 5.791 -4.494 -17.177 1.00 92.25 96 TRP A CA 1
ATOM 747 C C . TRP A 1 96 ? 7.002 -3.999 -16.381 1.00 92.25 96 TRP A C 1
ATOM 749 O O . TRP A 1 96 ? 7.816 -4.790 -15.911 1.00 92.25 96 TRP A O 1
ATOM 759 N N . LYS A 1 97 ? 7.070 -2.680 -16.170 1.00 91.94 97 LYS A N 1
ATOM 760 C CA . LYS A 1 97 ? 8.162 -1.994 -15.449 1.00 91.94 97 LYS A CA 1
ATOM 761 C C . LYS A 1 97 ? 7.716 -1.364 -14.125 1.00 91.94 97 LYS A C 1
ATOM 763 O O . LYS A 1 97 ? 8.413 -0.536 -13.549 1.00 91.94 97 LYS A O 1
ATOM 768 N N . GLY A 1 98 ? 6.546 -1.762 -13.629 1.00 92.25 98 GLY A N 1
ATOM 769 C CA . GLY A 1 98 ? 5.947 -1.213 -12.415 1.00 92.25 98 GLY A CA 1
ATOM 770 C C . GLY A 1 98 ? 4.916 -0.112 -12.676 1.00 92.25 98 GLY A C 1
ATOM 771 O O . GLY A 1 98 ? 4.651 0.280 -13.809 1.00 92.25 98 GLY A O 1
ATOM 772 N N . MET A 1 99 ? 4.298 0.360 -11.589 1.00 92.62 99 MET A N 1
ATOM 773 C CA . MET A 1 99 ? 3.199 1.333 -11.637 1.00 92.62 99 MET A CA 1
ATOM 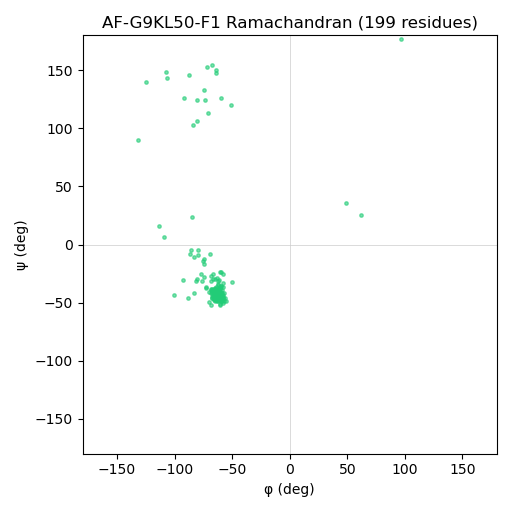774 C C . MET A 1 99 ? 3.647 2.709 -12.136 1.00 92.62 99 MET A C 1
ATOM 776 O O . MET A 1 99 ? 4.793 3.117 -11.930 1.00 92.62 99 MET A O 1
ATOM 780 N N . THR A 1 100 ? 2.715 3.474 -12.698 1.00 92.88 100 THR A N 1
ATOM 781 C CA . THR A 1 100 ? 2.974 4.872 -13.058 1.00 92.88 100 THR A CA 1
ATOM 782 C C . THR A 1 100 ? 3.071 5.755 -11.803 1.00 92.88 100 THR A C 1
ATOM 784 O O . THR A 1 100 ? 2.510 5.416 -10.749 1.00 92.88 100 THR A O 1
ATOM 787 N N . PRO A 1 101 ? 3.813 6.879 -11.846 1.00 94.62 101 PRO A N 1
ATOM 788 C CA . PRO A 1 101 ? 3.879 7.801 -10.713 1.00 94.62 101 PRO A CA 1
ATOM 789 C C . PRO A 1 101 ? 2.495 8.329 -10.314 1.00 94.62 101 PRO A C 1
ATOM 791 O O . PRO A 1 101 ? 2.233 8.484 -9.122 1.00 94.62 101 PRO A O 1
ATOM 794 N N . GLU A 1 102 ? 1.586 8.504 -11.273 1.00 95.06 102 GLU A N 1
ATOM 795 C CA . GLU A 1 102 ? 0.198 8.910 -11.046 1.00 95.06 102 GLU A CA 1
ATOM 796 C C . GLU A 1 102 ? -0.575 7.845 -10.259 1.00 95.06 102 GLU A C 1
ATOM 798 O O . GLU A 1 102 ? -1.243 8.172 -9.278 1.00 95.06 102 GLU A O 1
ATOM 803 N N . GLN A 1 103 ? -0.439 6.564 -10.627 1.00 94.00 103 GLN A N 1
ATOM 804 C CA . GLN A 1 103 ? -1.051 5.451 -9.892 1.00 94.00 103 GLN A CA 1
ATOM 805 C C . GLN A 1 103 ? -0.534 5.384 -8.452 1.00 94.00 103 GLN A C 1
ATOM 807 O O . GLN A 1 103 ? -1.322 5.280 -7.512 1.00 94.00 103 GLN A O 1
ATOM 812 N N . ARG A 1 104 ? 0.785 5.504 -8.251 1.00 97.44 104 ARG A N 1
ATOM 813 C CA . ARG A 1 104 ? 1.368 5.540 -6.900 1.00 97.44 104 ARG A CA 1
ATOM 814 C C . ARG A 1 104 ? 0.870 6.737 -6.093 1.00 97.44 104 ARG A C 1
ATOM 816 O O . ARG A 1 104 ? 0.605 6.595 -4.902 1.00 97.44 104 ARG A O 1
ATOM 823 N N . ALA A 1 105 ? 0.740 7.907 -6.717 1.00 97.94 105 ALA A N 1
ATOM 824 C CA . ALA A 1 105 ? 0.206 9.096 -6.062 1.00 97.94 105 ALA A CA 1
ATOM 825 C C . ALA A 1 105 ? -1.266 8.909 -5.663 1.00 97.94 105 ALA A C 1
ATOM 827 O O . ALA A 1 105 ? -1.640 9.270 -4.549 1.00 97.94 105 ALA A O 1
ATOM 828 N N . ALA A 1 106 ? -2.081 8.294 -6.524 1.00 98.19 106 ALA A N 1
ATOM 829 C CA . ALA A 1 106 ? -3.465 7.955 -6.209 1.00 98.19 106 ALA A CA 1
ATOM 830 C C . ALA A 1 106 ? -3.558 6.987 -5.017 1.00 98.19 106 ALA A C 1
ATOM 832 O O . ALA A 1 106 ? -4.318 7.244 -4.087 1.00 98.19 106 ALA A O 1
ATOM 833 N N . ILE A 1 107 ? -2.725 5.939 -4.987 1.00 98.31 107 ILE A N 1
ATOM 834 C CA . ILE A 1 107 ? -2.650 5.004 -3.851 1.00 98.31 107 ILE A CA 1
ATOM 835 C C . ILE A 1 107 ? -2.305 5.747 -2.556 1.00 98.31 107 ILE A C 1
ATOM 837 O O . ILE A 1 107 ? -2.972 5.547 -1.546 1.00 98.31 107 ILE A O 1
ATOM 841 N N . ARG A 1 108 ? -1.308 6.640 -2.579 1.00 98.38 108 ARG A N 1
ATOM 842 C CA . ARG A 1 108 ? -0.917 7.421 -1.392 1.00 98.38 108 ARG A CA 1
ATOM 843 C C . ARG A 1 108 ? -2.048 8.310 -0.878 1.00 98.38 108 ARG A C 1
ATOM 845 O O . ARG A 1 108 ? -2.261 8.356 0.328 1.00 98.38 108 ARG A O 1
ATOM 852 N N . LYS A 1 109 ? -2.798 8.961 -1.774 1.00 98.44 109 LYS A N 1
ATOM 853 C CA . LYS A 1 109 ? -3.978 9.758 -1.398 1.00 98.44 109 LYS A CA 1
ATOM 854 C C . LYS A 1 109 ? -5.040 8.899 -0.716 1.00 98.44 109 LYS A C 1
ATOM 856 O O . LYS A 1 109 ? -5.556 9.277 0.326 1.00 98.44 109 LYS A O 1
ATOM 861 N N . VAL A 1 110 ? -5.335 7.723 -1.271 1.00 98.56 110 VAL A N 1
ATOM 862 C CA . VAL A 1 110 ? -6.298 6.791 -0.662 1.00 98.56 110 VAL A CA 1
ATOM 863 C C . VAL A 1 110 ? -5.810 6.313 0.708 1.00 98.56 110 VAL A C 1
ATOM 865 O O . VAL A 1 110 ? -6.591 6.277 1.651 1.00 98.56 110 VAL A O 1
ATOM 868 N N . GLN A 1 111 ? -4.521 6.004 0.856 1.00 98.44 111 GLN A N 1
ATOM 869 C CA . GLN A 1 111 ? -3.936 5.606 2.142 1.00 98.44 111 GLN A CA 1
ATOM 870 C C . GLN A 1 111 ? -4.016 6.710 3.204 1.00 98.44 111 GLN A C 1
ATOM 872 O O . GLN A 1 111 ? -4.157 6.419 4.391 1.00 98.44 111 GLN A O 1
ATOM 877 N N . GLU A 1 112 ? -3.893 7.973 2.803 1.00 98.25 112 GLU A N 1
ATOM 878 C CA . GLU A 1 112 ? -4.065 9.115 3.699 1.00 98.25 112 GLU A CA 1
ATOM 879 C C . GLU A 1 112 ? -5.512 9.218 4.186 1.00 98.25 112 GLU A C 1
ATOM 881 O O . GLU A 1 112 ? -5.739 9.273 5.393 1.00 98.25 112 GLU A O 1
ATOM 886 N N . VAL A 1 113 ? -6.480 9.112 3.271 1.00 98.31 113 VAL A N 1
ATOM 887 C CA . VAL A 1 113 ? -7.911 9.079 3.613 1.00 98.31 113 VAL A CA 1
ATOM 888 C C . VAL A 1 113 ? -8.220 7.929 4.574 1.00 98.31 113 VAL A C 1
ATOM 890 O O . VAL A 1 113 ? -8.791 8.164 5.634 1.00 98.31 113 VAL A O 1
ATOM 893 N N . GLN A 1 114 ? -7.754 6.713 4.276 1.00 98.56 114 GLN A N 1
ATOM 894 C CA . GLN A 1 114 ? -7.950 5.541 5.141 1.00 98.56 114 GLN A CA 1
ATOM 895 C C . GLN A 1 114 ? -7.382 5.742 6.550 1.00 98.56 114 GLN A C 1
ATOM 897 O O . GLN A 1 114 ? -7.947 5.264 7.532 1.00 98.56 114 GLN A O 1
ATOM 902 N N . ARG A 1 115 ? -6.250 6.442 6.670 1.00 98.44 115 ARG A N 1
ATOM 903 C CA . ARG A 1 115 ? -5.645 6.746 7.969 1.00 98.44 115 ARG A CA 1
ATOM 904 C C . ARG A 1 115 ? -6.510 7.715 8.764 1.00 98.44 115 ARG A C 1
ATOM 906 O O . ARG A 1 115 ? -6.745 7.469 9.941 1.00 98.44 115 ARG A O 1
ATOM 913 N N . CYS A 1 116 ? -6.989 8.776 8.120 1.00 98.19 116 CYS A N 1
ATOM 914 C CA . CYS A 1 116 ? -7.891 9.741 8.740 1.00 98.19 116 CYS A CA 1
ATOM 915 C C . CYS A 1 116 ? -9.213 9.088 9.169 1.00 98.19 116 CYS A C 1
ATOM 917 O O . CYS A 1 116 ? -9.672 9.327 10.281 1.00 98.19 116 CYS A O 1
ATOM 919 N N . GLU A 1 117 ? -9.795 8.230 8.328 1.00 98.44 117 GLU A N 1
ATOM 920 C CA . GLU A 1 117 ? -11.015 7.483 8.654 1.00 98.44 117 GLU A CA 1
ATOM 921 C C . GLU A 1 117 ? -10.815 6.569 9.864 1.00 98.44 117 GLU A C 1
ATOM 923 O O . GLU A 1 117 ? -11.639 6.559 10.777 1.00 98.44 117 GLU A O 1
ATOM 928 N N . LYS A 1 118 ? -9.699 5.834 9.905 1.00 98.44 118 LYS A N 1
ATOM 929 C CA . LYS A 1 118 ? -9.390 4.930 11.015 1.00 98.44 118 LYS A CA 1
ATOM 930 C C . LYS A 1 118 ? -9.151 5.677 12.327 1.00 98.44 118 LYS A C 1
ATOM 932 O O . LYS A 1 118 ? -9.583 5.213 13.377 1.00 98.44 118 LYS A O 1
ATOM 937 N N . GLU A 1 119 ? -8.488 6.828 12.268 1.00 98.25 119 GLU A N 1
ATOM 938 C CA . GLU A 1 119 ? -8.295 7.696 13.431 1.00 98.25 119 GLU A CA 1
ATOM 939 C C . GLU A 1 119 ? -9.639 8.226 13.953 1.00 98.25 119 GLU A C 1
ATOM 941 O O . GLU A 1 119 ? -9.916 8.146 15.147 1.00 98.25 119 GLU A O 1
ATOM 946 N N . ALA A 1 120 ? -10.519 8.687 13.060 1.00 98.25 120 ALA A N 1
ATOM 947 C CA . ALA A 1 120 ? -11.853 9.150 13.435 1.00 98.25 120 ALA A CA 1
ATOM 948 C C . ALA A 1 120 ? -12.709 8.031 14.055 1.00 98.25 120 ALA A C 1
ATOM 950 O O . ALA A 1 120 ? -13.409 8.271 15.038 1.00 98.25 120 ALA A O 1
ATOM 951 N N . GLN A 1 121 ? -12.631 6.807 13.519 1.00 98.31 121 GLN A N 1
ATOM 952 C CA . GLN A 1 121 ? -13.283 5.631 14.108 1.00 98.31 121 GLN A CA 1
ATOM 953 C C . GLN A 1 121 ? -12.755 5.351 15.514 1.00 98.31 121 GLN A C 1
ATOM 955 O O . GLN A 1 121 ? -13.545 5.211 16.441 1.00 98.31 121 GLN A O 1
ATOM 960 N N . HIS A 1 122 ? -11.434 5.361 15.698 1.00 98.38 122 HIS A N 1
ATOM 961 C CA . HIS A 1 122 ? -10.837 5.121 17.006 1.00 98.38 122 HIS A CA 1
ATOM 962 C C . HIS A 1 122 ? -11.290 6.149 18.052 1.00 98.38 122 HIS A C 1
ATOM 964 O O . HIS A 1 122 ? -11.634 5.781 19.172 1.00 98.38 122 HIS A O 1
ATOM 970 N N . GLN A 1 123 ? -11.347 7.429 17.678 1.00 98.12 123 GLN A N 1
ATOM 971 C CA . GLN A 1 123 ? -11.843 8.491 18.557 1.00 98.12 123 GLN A CA 1
ATOM 972 C C . GLN A 1 123 ? -13.334 8.325 18.884 1.00 98.12 123 GLN A C 1
ATOM 974 O O . GLN A 1 123 ? -13.749 8.579 20.016 1.00 98.12 123 GLN A O 1
ATOM 979 N N . ALA A 1 124 ? -14.146 7.887 17.918 1.00 98.25 124 ALA A N 1
ATOM 980 C CA . ALA A 1 124 ? -15.562 7.611 18.140 1.00 98.25 124 ALA A CA 1
ATOM 981 C C . ALA A 1 124 ? -15.777 6.429 19.099 1.00 98.25 124 ALA A C 1
ATOM 983 O O . ALA A 1 124 ? -16.616 6.530 19.995 1.00 98.25 124 ALA A O 1
ATOM 984 N N . ASP A 1 125 ? -14.993 5.360 18.950 1.00 98.12 125 ASP A N 1
ATOM 985 C CA . ASP A 1 125 ? -15.033 4.185 19.825 1.00 98.12 125 ASP A CA 1
ATOM 986 C C . ASP A 1 125 ? -14.628 4.558 21.256 1.00 98.12 125 ASP A C 1
ATOM 988 O O . ASP A 1 125 ? -15.379 4.302 22.194 1.00 98.12 125 ASP A O 1
ATOM 992 N N . GLN A 1 126 ? -13.519 5.288 21.428 1.00 98.31 126 GLN A N 1
ATOM 993 C CA . GLN A 1 126 ? -13.098 5.797 22.741 1.00 98.31 126 GLN A CA 1
ATOM 994 C C . GLN A 1 126 ? -14.175 6.670 23.402 1.00 98.31 126 GLN A C 1
ATOM 996 O O . GLN A 1 126 ? -14.423 6.573 24.604 1.00 98.31 126 GLN A O 1
ATOM 1001 N N . ALA A 1 127 ? -14.834 7.537 22.626 1.00 97.81 127 ALA A N 1
ATOM 1002 C CA . ALA A 1 127 ? -15.906 8.383 23.137 1.00 97.81 127 ALA A CA 1
ATOM 1003 C C . ALA A 1 127 ? -17.156 7.578 23.525 1.00 97.81 127 ALA A C 1
ATOM 1005 O O . ALA A 1 127 ? -17.895 7.985 24.425 1.00 97.81 127 ALA A O 1
ATOM 1006 N N . LEU A 1 128 ? -17.424 6.465 22.841 1.00 98.19 128 LEU A N 1
ATOM 1007 C CA . LEU A 1 128 ? -18.496 5.544 23.192 1.00 98.19 128 LEU A CA 1
ATOM 1008 C C . LEU A 1 128 ? -18.152 4.799 24.483 1.00 98.19 128 LEU A C 1
ATOM 1010 O O . LEU A 1 128 ? -18.962 4.830 25.406 1.00 98.19 128 LEU A O 1
ATOM 1014 N N . ASP A 1 129 ? -16.954 4.231 24.592 1.00 98.00 129 ASP A N 1
ATOM 1015 C CA . ASP A 1 129 ? -16.492 3.526 25.792 1.00 98.00 129 ASP A CA 1
ATOM 1016 C C . ASP A 1 129 ? -16.567 4.425 27.033 1.00 98.00 129 ASP A C 1
ATOM 1018 O O . ASP A 1 129 ? -17.171 4.050 28.038 1.00 98.00 129 ASP A O 1
ATOM 1022 N N . ALA A 1 130 ? -16.101 5.674 26.931 1.00 97.75 130 ALA A N 1
ATOM 1023 C CA . ALA A 1 130 ? -16.201 6.648 28.019 1.00 97.75 130 ALA A CA 1
ATOM 1024 C C . ALA A 1 130 ? -17.657 6.931 28.448 1.00 97.75 130 ALA A C 1
ATOM 1026 O O . ALA A 1 130 ? -17.943 7.133 29.632 1.00 97.75 130 ALA A O 1
ATOM 1027 N N . LYS A 1 131 ? -18.609 6.934 27.502 1.00 97.75 131 LYS A N 1
ATOM 1028 C CA . LYS A 1 131 ? -20.039 7.074 27.827 1.00 97.75 131 LYS A CA 1
ATOM 1029 C C . LYS A 1 131 ? -20.564 5.850 28.568 1.00 97.75 131 LYS A C 1
ATOM 1031 O O . LYS A 1 131 ? -21.327 6.023 29.516 1.00 97.75 131 LYS A O 1
ATOM 1036 N N . TRP A 1 132 ? -20.173 4.645 28.160 1.00 97.75 132 TRP A N 1
ATOM 1037 C CA . TRP A 1 132 ? -20.559 3.411 28.848 1.00 97.75 132 TRP A CA 1
ATOM 1038 C C . TRP A 1 132 ? -20.003 3.361 30.270 1.00 97.75 132 TRP A C 1
ATOM 1040 O O . TRP A 1 132 ? -20.743 3.040 31.198 1.00 97.75 132 TRP A O 1
ATOM 1050 N N . GLU A 1 133 ? -18.744 3.752 30.464 1.00 97.50 133 GLU A N 1
ATOM 1051 C CA . GLU A 1 133 ? -18.130 3.847 31.791 1.00 97.50 133 GLU A CA 1
ATOM 1052 C C . GLU A 1 133 ? -18.865 4.852 32.687 1.00 97.50 133 GLU A C 1
ATOM 1054 O O . GLU A 1 133 ? -19.214 4.536 33.826 1.00 97.50 133 GLU A O 1
ATOM 1059 N N . SER A 1 134 ? -19.178 6.042 32.164 1.00 97.25 134 SER A N 1
ATOM 1060 C CA . SER A 1 134 ? -19.950 7.051 32.897 1.00 97.25 134 SER A CA 1
ATOM 1061 C C . SER A 1 134 ? -21.352 6.552 33.260 1.00 97.25 134 SER A C 1
ATOM 1063 O O . SER A 1 134 ? -21.791 6.732 34.397 1.00 97.25 134 SER A O 1
ATOM 1065 N N . GLN A 1 135 ? -22.046 5.882 32.335 1.00 97.88 135 GLN A N 1
ATOM 1066 C CA . GLN A 1 135 ? -23.357 5.288 32.606 1.00 97.88 135 GLN A CA 1
ATOM 1067 C C . GLN A 1 135 ? -23.278 4.208 33.685 1.00 97.88 135 GLN A C 1
ATOM 1069 O O . GLN A 1 135 ? -24.103 4.205 34.597 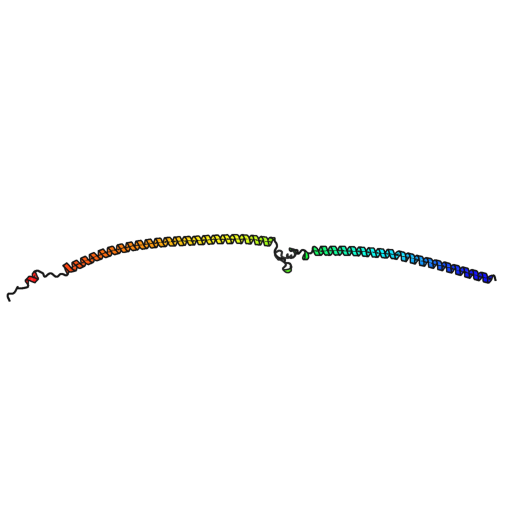1.00 97.88 135 GLN A O 1
ATOM 1074 N N . ALA A 1 136 ? -22.281 3.325 33.622 1.00 97.94 136 ALA A N 1
ATOM 1075 C CA . ALA A 1 136 ? -22.075 2.291 34.628 1.00 97.94 136 ALA A CA 1
ATOM 1076 C C . ALA A 1 136 ? -21.846 2.898 36.021 1.00 97.94 136 ALA A C 1
ATOM 1078 O O . ALA A 1 136 ? -22.420 2.423 37.001 1.00 97.94 136 ALA A O 1
ATOM 1079 N N . LEU A 1 137 ? -21.071 3.984 36.104 1.00 97.94 137 LEU A N 1
ATOM 1080 C CA . LEU A 1 137 ? -20.807 4.694 37.354 1.00 97.94 137 LEU A CA 1
ATOM 1081 C C . LEU A 1 137 ? -22.093 5.310 37.929 1.00 97.94 137 LEU A C 1
ATOM 1083 O O . LEU A 1 137 ? -22.398 5.102 39.103 1.00 97.94 137 LEU A O 1
ATOM 1087 N N . HIS A 1 138 ? -22.889 5.995 37.105 1.00 97.62 138 HIS A N 1
ATOM 1088 C CA . HIS A 1 138 ? -24.171 6.563 37.537 1.00 97.62 138 HIS A CA 1
ATOM 1089 C C . HIS A 1 138 ? -25.179 5.497 37.976 1.00 97.62 138 HIS A C 1
ATOM 1091 O O . HIS A 1 138 ? -25.862 5.676 38.982 1.00 97.62 138 HIS A O 1
ATOM 1097 N N . LEU A 1 139 ? -25.254 4.370 37.264 1.00 98.25 139 LEU A N 1
ATOM 1098 C CA . LEU A 1 139 ? -26.115 3.252 37.652 1.00 98.25 139 LEU A CA 1
ATOM 1099 C C . LEU A 1 139 ? -25.666 2.623 38.975 1.00 98.25 139 LEU A C 1
ATOM 1101 O O . LEU A 1 139 ? -26.511 2.305 39.807 1.00 98.25 139 LEU A O 1
ATOM 1105 N N . ALA A 1 140 ? -24.357 2.481 39.197 1.00 98.12 140 ALA A N 1
ATOM 1106 C CA . ALA A 1 140 ? -23.824 1.985 40.462 1.00 98.12 140 ALA A CA 1
ATOM 1107 C C . ALA A 1 140 ? -24.148 2.932 41.629 1.00 98.12 140 ALA A C 1
ATOM 1109 O O . ALA A 1 140 ? -24.548 2.471 42.695 1.00 98.12 140 ALA A O 1
ATOM 1110 N N . GLN A 1 141 ? -24.034 4.248 41.422 1.00 98.12 141 GLN A N 1
ATOM 1111 C CA . GLN A 1 141 ? -24.436 5.253 42.412 1.00 98.12 141 GLN A CA 1
ATOM 1112 C C . GLN A 1 141 ? -25.927 5.151 42.745 1.00 98.12 141 GLN A C 1
ATOM 1114 O O . GLN A 1 141 ? -26.275 5.004 43.913 1.00 98.12 141 GLN A O 1
ATOM 1119 N N . ALA A 1 142 ? -26.792 5.128 41.728 1.00 98.31 142 ALA A N 1
ATOM 1120 C CA . ALA A 1 142 ? -28.234 4.991 41.922 1.00 98.31 142 ALA A CA 1
ATOM 1121 C C . ALA A 1 142 ? -28.606 3.678 42.637 1.00 98.31 142 ALA A C 1
ATOM 1123 O O . ALA A 1 142 ? -29.500 3.659 43.479 1.00 98.31 142 ALA A O 1
ATOM 1124 N N . ALA A 1 143 ? -27.908 2.577 42.339 1.00 98.44 143 ALA A N 1
ATOM 1125 C CA . ALA A 1 143 ? -28.115 1.303 43.022 1.00 98.44 143 ALA A CA 1
ATOM 1126 C C . ALA A 1 143 ? -27.733 1.370 44.511 1.00 98.44 143 ALA A C 1
ATOM 1128 O O . ALA A 1 143 ? -28.477 0.854 45.342 1.00 98.44 143 ALA A O 1
ATOM 1129 N N . MET A 1 144 ? -26.620 2.028 44.857 1.00 98.25 144 MET A N 1
ATOM 1130 C CA . MET A 1 144 ? -26.226 2.229 46.258 1.00 98.25 144 MET A CA 1
ATOM 1131 C C . MET A 1 144 ? -27.239 3.090 47.021 1.00 98.25 144 MET A C 1
ATOM 1133 O O . MET A 1 144 ? -27.590 2.749 48.147 1.00 98.25 144 MET A O 1
ATOM 1137 N N . GLU A 1 145 ? -27.739 4.167 46.407 1.00 98.25 145 GLU A N 1
ATOM 1138 C CA . GLU A 1 145 ? -28.774 5.023 47.006 1.00 98.25 145 GLU A CA 1
ATOM 1139 C C . GLU A 1 145 ? -30.070 4.243 47.271 1.00 98.25 145 GLU A C 1
ATOM 1141 O O . GLU A 1 145 ? -30.665 4.364 48.342 1.00 98.25 145 GLU A O 1
ATOM 1146 N N . LEU A 1 146 ? -30.497 3.398 46.325 1.00 98.31 146 LEU A N 1
ATOM 1147 C CA . LEU A 1 146 ? -31.666 2.533 46.504 1.00 98.31 146 LEU A CA 1
ATOM 1148 C C . LEU A 1 146 ? -31.454 1.494 47.613 1.00 98.31 146 LEU A C 1
ATOM 1150 O O . LEU A 1 146 ? -32.364 1.257 48.406 1.00 98.31 146 LEU A O 1
ATOM 1154 N N . GLU A 1 147 ? -30.265 0.893 47.698 1.00 98.25 147 GLU A N 1
ATOM 1155 C CA . GLU A 1 147 ? -29.936 -0.059 48.763 1.00 98.25 147 GLU A CA 1
ATOM 1156 C C . GLU A 1 147 ? -29.935 0.622 50.143 1.00 98.25 147 GLU A C 1
ATOM 1158 O O . GLU A 1 147 ? -30.387 0.045 51.134 1.00 98.25 147 GLU A O 1
ATOM 1163 N N . GLU A 1 148 ? -29.462 1.867 50.231 1.00 98.00 148 GLU A N 1
ATOM 1164 C CA . GLU A 1 148 ? -29.516 2.655 51.462 1.00 98.00 148 GLU A CA 1
ATOM 1165 C C . GLU A 1 148 ? -30.963 2.940 51.886 1.00 98.00 148 GLU A C 1
ATOM 1167 O O . GLU A 1 148 ? -31.331 2.645 53.026 1.00 98.00 148 GLU A O 1
ATOM 1172 N N . GLN A 1 149 ? -31.814 3.385 50.957 1.00 98.06 149 GLN A N 1
ATOM 1173 C CA . GLN A 1 149 ? -33.245 3.594 51.213 1.00 98.06 149 GLN A CA 1
ATOM 1174 C C . GLN A 1 149 ? -33.944 2.304 51.668 1.00 98.06 149 GLN A C 1
ATOM 1176 O O . GLN A 1 149 ? -34.745 2.318 52.607 1.00 98.06 149 GLN A O 1
ATOM 1181 N N . GLU A 1 150 ? -33.627 1.163 51.049 1.00 98.12 150 GLU A N 1
ATOM 1182 C CA . GLU A 1 150 ? -34.161 -0.137 51.464 1.00 98.12 150 GLU A CA 1
ATOM 1183 C C . GLU A 1 150 ? -33.752 -0.474 52.905 1.00 98.12 150 GLU A C 1
ATOM 1185 O O . GLU A 1 150 ? -34.582 -0.914 53.711 1.00 98.12 150 GLU A O 1
ATOM 1190 N N . ARG A 1 151 ? -32.483 -0.245 53.264 1.00 98.00 151 ARG A N 1
ATOM 1191 C CA . ARG A 1 151 ? -31.971 -0.492 54.620 1.00 98.00 151 ARG A CA 1
ATOM 1192 C C . ARG A 1 151 ? -32.673 0.381 55.654 1.00 98.00 151 ARG A C 1
ATOM 1194 O O . ARG A 1 151 ? -33.019 -0.135 56.724 1.00 98.00 151 ARG A O 1
ATOM 1201 N N . GLU A 1 152 ? -32.896 1.657 55.348 1.00 97.88 152 GLU A N 1
ATOM 1202 C CA . GLU A 1 152 ? -33.617 2.596 56.211 1.00 97.88 152 GLU A CA 1
ATOM 1203 C C . GLU A 1 152 ? -35.054 2.131 56.460 1.00 97.88 152 GLU A C 1
ATOM 1205 O O . GLU A 1 152 ? -35.444 1.934 57.616 1.00 97.88 152 GLU A O 1
ATOM 1210 N N . LEU A 1 153 ? -35.802 1.835 55.393 1.00 97.75 153 LEU A N 1
ATOM 1211 C CA . LEU A 1 153 ? -37.170 1.315 55.482 1.00 97.75 153 LEU A CA 1
ATOM 1212 C C . LEU A 1 153 ? -37.221 0.007 56.280 1.00 97.75 153 LEU A C 1
ATOM 1214 O O . LEU A 1 153 ? -38.036 -0.155 57.191 1.00 97.75 153 LEU A O 1
ATOM 1218 N N . CYS A 1 154 ? -36.302 -0.924 56.017 1.00 97.69 154 CYS A N 1
ATOM 1219 C CA . CYS A 1 154 ? -36.206 -2.170 56.774 1.00 97.69 154 CYS A CA 1
ATOM 1220 C C . CYS A 1 154 ? -35.897 -1.932 58.260 1.00 97.69 154 CYS A C 1
ATOM 1222 O O . CYS A 1 154 ? -36.322 -2.714 59.117 1.00 97.69 154 CYS A O 1
ATOM 1224 N N . ALA A 1 155 ? -35.122 -0.901 58.603 1.00 97.44 155 ALA A N 1
ATOM 1225 C CA . ALA A 1 155 ? -34.851 -0.538 59.990 1.00 97.44 155 ALA A CA 1
ATOM 1226 C C . ALA A 1 155 ? -36.078 0.093 60.667 1.00 97.44 155 ALA A C 1
ATOM 1228 O O . ALA A 1 155 ? -36.321 -0.158 61.849 1.00 97.44 155 ALA A O 1
ATOM 1229 N N . GLU A 1 156 ? -36.867 0.888 59.947 1.00 97.19 156 GLU A N 1
ATOM 1230 C CA . GLU A 1 156 ? -38.143 1.421 60.434 1.00 97.19 156 GLU A CA 1
ATOM 1231 C C . GLU A 1 156 ? -39.171 0.315 60.679 1.00 97.19 156 GLU A C 1
ATOM 1233 O O . GLU A 1 156 ? -39.715 0.227 61.782 1.00 97.19 156 GLU A O 1
ATOM 1238 N N . PHE A 1 157 ? -39.360 -0.601 59.723 1.00 97.00 157 PHE A N 1
ATOM 1239 C CA . PHE A 1 157 ? -40.248 -1.753 59.902 1.00 97.00 157 PHE A CA 1
ATOM 1240 C C . PHE A 1 157 ? -39.827 -2.622 61.088 1.00 97.00 157 PHE A C 1
ATOM 1242 O O . PHE A 1 157 ? -40.668 -3.009 61.901 1.00 97.00 157 PHE A O 1
ATOM 1249 N N . ARG A 1 158 ? -38.523 -2.888 61.243 1.00 97.00 158 ARG A N 1
ATOM 1250 C CA . ARG A 1 158 ? -38.000 -3.635 62.398 1.00 97.00 158 ARG A CA 1
ATOM 1251 C C . ARG A 1 158 ? -38.282 -2.927 63.720 1.00 97.00 158 ARG A C 1
ATOM 1253 O O . ARG A 1 158 ? -38.670 -3.589 64.682 1.00 97.00 158 ARG A O 1
ATOM 1260 N N . ARG A 1 159 ? -38.130 -1.601 63.774 1.00 96.56 159 ARG A N 1
ATOM 1261 C CA . ARG A 1 159 ? -38.482 -0.799 64.957 1.00 96.56 159 ARG A CA 1
ATOM 1262 C C . ARG A 1 159 ? -39.978 -0.895 65.266 1.00 96.56 159 ARG A C 1
ATOM 1264 O O . ARG A 1 159 ? -40.327 -1.213 66.401 1.00 96.56 159 ARG A O 1
ATOM 1271 N N . GLY A 1 160 ? -40.840 -0.710 64.265 1.00 96.31 160 GLY A N 1
ATOM 1272 C CA . GLY A 1 160 ? -42.296 -0.814 64.414 1.00 96.31 160 GLY A CA 1
ATOM 1273 C C . GLY A 1 160 ? -42.752 -2.189 64.913 1.00 96.31 160 GLY A C 1
ATOM 1274 O O . GLY A 1 160 ? -43.492 -2.277 65.894 1.00 96.31 160 GLY A O 1
ATOM 1275 N N . LEU A 1 161 ? -42.242 -3.268 64.308 1.00 96.62 161 LEU A N 1
ATOM 1276 C CA . LEU A 1 161 ? -42.505 -4.643 64.750 1.00 96.62 161 LEU A CA 1
ATOM 1277 C C . LEU A 1 161 ? -42.004 -4.892 66.177 1.00 96.62 161 LEU A C 1
ATOM 1279 O O . LEU A 1 161 ? -42.698 -5.523 66.972 1.00 96.62 161 LEU A O 1
ATOM 1283 N N . GLY A 1 162 ? -40.826 -4.371 66.527 1.00 96.69 162 GLY A N 1
ATOM 1284 C CA . GLY A 1 162 ? -40.288 -4.452 67.883 1.00 96.69 162 GLY A CA 1
ATOM 1285 C C . GLY A 1 162 ? -41.211 -3.805 68.919 1.00 96.69 162 GLY A C 1
ATOM 1286 O O . GLY A 1 162 ? -41.501 -4.416 69.948 1.00 96.69 162 GLY A O 1
ATOM 1287 N N . SER A 1 163 ? -41.722 -2.604 68.637 1.00 96.06 163 SER A N 1
ATOM 1288 C CA . SER A 1 163 ? -42.676 -1.911 69.511 1.00 96.06 163 SER A CA 1
ATOM 1289 C C . SER A 1 163 ? -43.997 -2.669 69.658 1.00 96.06 163 SER A C 1
ATOM 1291 O O . SER A 1 163 ? -44.489 -2.815 70.778 1.00 96.06 163 SER A O 1
ATOM 1293 N N . PHE A 1 164 ? -44.546 -3.198 68.561 1.00 96.69 164 PHE A N 1
ATOM 1294 C CA . PHE A 1 164 ? -45.769 -4.001 68.595 1.00 96.69 164 PHE A CA 1
ATOM 1295 C C . PHE A 1 164 ? -45.585 -5.285 69.415 1.00 96.69 164 PHE A C 1
ATOM 1297 O O . PHE A 1 164 ? -46.376 -5.570 70.312 1.00 96.69 164 PHE A O 1
ATOM 1304 N N . ASN A 1 165 ? -44.487 -6.013 69.193 1.00 97.19 165 ASN A N 1
ATOM 1305 C CA . ASN A 1 165 ? -44.172 -7.225 69.949 1.00 97.19 165 ASN A CA 1
ATOM 1306 C C . ASN A 1 165 ? -44.021 -6.945 71.452 1.00 97.19 165 ASN A C 1
ATOM 1308 O O . ASN A 1 165 ? -44.455 -7.751 72.274 1.00 97.19 165 ASN A O 1
ATOM 1312 N N . GLN A 1 166 ? -43.450 -5.796 71.835 1.00 96.62 166 GLN A N 1
ATOM 1313 C CA . GLN A 1 166 ? -43.376 -5.387 73.241 1.00 96.62 166 GLN A CA 1
ATOM 1314 C C . GLN A 1 166 ? -44.756 -5.119 73.852 1.00 96.62 166 GLN A C 1
ATOM 1316 O O . GLN A 1 166 ? -44.990 -5.498 74.999 1.00 96.62 166 GLN A O 1
ATOM 1321 N N . GLN A 1 167 ? -45.658 -4.452 73.124 1.00 96.31 167 GLN A N 1
ATOM 1322 C CA . GLN A 1 167 ? -47.032 -4.223 73.585 1.00 96.31 167 GLN A CA 1
ATOM 1323 C C . GLN A 1 167 ? -47.772 -5.551 73.756 1.00 96.31 167 GLN A C 1
ATOM 1325 O O . GLN A 1 167 ? -48.294 -5.819 74.836 1.00 96.31 167 GLN A O 1
ATOM 1330 N N . LEU A 1 168 ? -47.696 -6.424 72.751 1.00 97.25 168 LEU A N 1
ATOM 1331 C CA . LEU A 1 168 ? -48.301 -7.750 72.788 1.00 97.25 168 LEU A CA 1
ATOM 1332 C C . LEU A 1 168 ? -47.780 -8.588 73.968 1.00 97.25 168 LEU A C 1
ATOM 1334 O O . LEU A 1 168 ? -48.563 -9.202 74.687 1.00 97.25 168 LEU A O 1
ATOM 1338 N N . ALA A 1 169 ? -46.470 -8.564 74.233 1.00 96.94 169 ALA A N 1
ATOM 1339 C CA . ALA A 1 169 ? -45.882 -9.264 75.375 1.00 96.94 169 ALA A CA 1
ATOM 1340 C C . ALA A 1 169 ? -46.364 -8.706 76.727 1.00 96.94 169 ALA A C 1
ATOM 1342 O O . ALA A 1 169 ? -46.560 -9.465 77.678 1.00 96.94 169 ALA A O 1
ATOM 1343 N N . LYS A 1 170 ? -46.566 -7.385 76.841 1.00 96.50 170 LYS A N 1
ATOM 1344 C CA . LYS A 1 170 ? -47.144 -6.770 78.049 1.00 96.50 170 LYS A CA 1
ATOM 1345 C C . LYS A 1 170 ? -48.589 -7.213 78.259 1.00 96.50 170 LYS A C 1
ATOM 1347 O O . LYS A 1 170 ? -48.938 -7.574 79.380 1.00 96.50 170 LYS A O 1
ATOM 1352 N N . GLU A 1 171 ? -49.401 -7.215 77.205 1.00 96.12 171 GLU A N 1
ATOM 1353 C CA . GLU A 1 171 ? -50.797 -7.664 77.257 1.00 96.12 171 GLU A CA 1
ATOM 1354 C C . GLU A 1 171 ? -50.900 -9.140 77.649 1.00 96.12 171 GLU A C 1
ATOM 1356 O O . GLU A 1 171 ? -51.637 -9.478 78.575 1.00 96.12 171 GLU A O 1
ATOM 1361 N N . GLN A 1 172 ? -50.104 -10.008 77.019 1.00 95.31 172 GLN A N 1
ATOM 1362 C CA . GLN A 1 172 ? -50.044 -11.433 77.354 1.00 95.31 172 GLN A CA 1
ATOM 1363 C C . GLN A 1 172 ? -49.621 -11.659 78.810 1.00 95.31 172 GLN A C 1
ATOM 1365 O O . GLN A 1 172 ? -50.266 -12.422 79.526 1.00 95.31 172 GLN A O 1
ATOM 1370 N N . ASN A 1 173 ? -48.586 -10.959 79.287 1.00 96.12 173 ASN A N 1
ATOM 1371 C CA . ASN A 1 173 ? -48.167 -11.044 80.687 1.00 96.12 173 ASN A CA 1
ATOM 1372 C C . ASN A 1 173 ? -49.258 -10.554 81.649 1.00 96.12 173 ASN A C 1
ATOM 1374 O O . ASN A 1 173 ? -49.488 -11.179 82.683 1.00 96.12 173 ASN A O 1
ATOM 1378 N N . ALA A 1 174 ? -49.951 -9.459 81.326 1.00 94.50 174 ALA A N 1
ATOM 1379 C CA . ALA A 1 174 ? -51.054 -8.954 82.141 1.00 94.50 174 ALA A CA 1
ATOM 1380 C C . ALA A 1 174 ? -52.210 -9.964 82.221 1.00 94.50 174 ALA A C 1
ATOM 1382 O O . ALA A 1 174 ? -52.719 -10.224 83.313 1.00 94.50 174 ALA A O 1
ATOM 1383 N N . GLN A 1 175 ? -52.576 -10.586 81.095 1.00 94.12 175 GLN A N 1
ATOM 1384 C CA . GLN A 1 175 ? -53.574 -11.658 81.054 1.00 94.12 175 GLN A CA 1
ATOM 1385 C C . GLN A 1 175 ? -53.138 -12.876 81.874 1.00 94.12 175 GLN A C 1
ATOM 1387 O O . GLN A 1 175 ? -53.922 -13.398 82.666 1.00 94.12 175 GLN A O 1
ATOM 1392 N N . GLN A 1 176 ? -51.881 -13.306 81.741 1.00 93.94 176 GLN A N 1
ATOM 1393 C CA . GLN A 1 176 ? -51.352 -14.439 82.496 1.00 93.94 176 GLN A CA 1
ATOM 1394 C C . GLN A 1 176 ? -51.348 -14.162 84.005 1.00 93.94 176 GLN A C 1
ATOM 1396 O O . GLN A 1 176 ? -51.730 -15.022 84.798 1.00 93.94 176 GLN A O 1
ATOM 1401 N N . ASN A 1 177 ? -50.968 -12.949 84.408 1.00 93.19 177 ASN A N 1
ATOM 1402 C CA . ASN A 1 177 ? -51.013 -12.518 85.803 1.00 93.19 177 ASN A CA 1
ATOM 1403 C C . ASN A 1 177 ? -52.448 -12.499 86.340 1.00 93.19 177 ASN A C 1
ATOM 1405 O O . ASN A 1 177 ? -52.683 -12.955 87.459 1.00 93.19 177 ASN A O 1
ATOM 1409 N N . TYR A 1 178 ? -53.411 -12.016 85.552 1.00 92.69 178 TYR A N 1
ATOM 1410 C CA . TYR A 1 178 ? -54.831 -12.052 85.905 1.00 92.69 178 TYR A CA 1
ATOM 1411 C C . TYR A 1 178 ? -55.327 -13.491 86.112 1.00 92.69 178 TYR A C 1
ATOM 1413 O O . TYR A 1 178 ? -55.906 -13.796 87.154 1.00 92.69 178 TYR A O 1
ATOM 1421 N N . LEU A 1 179 ? -55.030 -14.394 85.171 1.00 92.75 179 LEU A N 1
ATOM 1422 C CA . LEU A 1 179 ? -55.389 -15.812 85.266 1.00 92.75 179 LEU A CA 1
ATOM 1423 C C . LEU A 1 179 ? -54.801 -16.454 86.527 1.00 92.75 179 LEU A C 1
ATOM 1425 O O . LEU A 1 179 ? -55.531 -17.060 87.308 1.00 92.75 179 LEU A O 1
ATOM 1429 N N . ASN A 1 180 ? -53.501 -16.271 86.760 1.00 91.56 180 ASN A N 1
ATOM 1430 C CA . ASN A 1 180 ? -52.804 -16.876 87.891 1.00 91.56 180 ASN A CA 1
ATOM 1431 C C . ASN A 1 180 ? -53.273 -16.324 89.243 1.00 91.56 180 ASN A C 1
ATOM 1433 O O . ASN A 1 180 ? -53.398 -17.086 90.194 1.00 91.56 180 ASN A O 1
ATOM 1437 N N . SER A 1 181 ? -53.520 -15.015 89.345 1.00 86.50 181 SER A N 1
ATOM 1438 C CA . SER A 1 181 ? -53.854 -14.376 90.624 1.00 86.50 181 SER A CA 1
ATOM 1439 C C . SER A 1 181 ? -55.331 -14.486 90.991 1.00 86.50 181 SER A C 1
ATOM 1441 O O . SER A 1 181 ? -55.634 -14.747 92.152 1.00 86.50 181 SER A O 1
ATOM 1443 N N . ILE A 1 182 ? -56.242 -14.308 90.032 1.00 84.50 182 ILE A N 1
ATOM 1444 C CA . ILE A 1 182 ? -57.683 -14.213 90.302 1.00 84.50 182 ILE A CA 1
ATOM 1445 C C . ILE A 1 182 ? -58.398 -15.532 90.016 1.00 84.50 182 ILE A C 1
ATOM 1447 O O . ILE A 1 182 ? -59.236 -15.943 90.813 1.00 84.50 182 ILE A O 1
ATOM 1451 N N . ILE A 1 183 ? -58.085 -16.198 88.900 1.00 85.50 183 ILE A N 1
ATOM 1452 C CA . ILE A 1 183 ? -58.830 -17.390 88.464 1.00 85.50 183 ILE A CA 1
ATOM 1453 C C . ILE A 1 183 ? -58.244 -18.666 89.078 1.00 85.50 183 ILE A C 1
ATOM 1455 O O . ILE A 1 183 ? -58.989 -19.499 89.589 1.00 85.50 183 ILE A O 1
ATOM 1459 N N . TYR A 1 184 ? -56.920 -18.831 89.049 1.00 87.69 184 TYR A N 1
ATOM 1460 C CA . TYR A 1 184 ? -56.257 -20.052 89.524 1.00 87.69 184 TYR A CA 1
ATOM 1461 C C . TYR A 1 184 ? -55.949 -20.058 91.026 1.00 87.69 184 TYR A C 1
ATOM 1463 O O . TYR A 1 184 ? -55.580 -21.102 91.565 1.00 87.69 184 TYR A O 1
ATOM 1471 N N . THR A 1 185 ? -56.143 -18.940 91.731 1.00 82.12 185 THR A N 1
ATOM 1472 C CA . THR A 1 185 ? -56.044 -18.916 93.195 1.00 82.12 185 THR A CA 1
ATOM 1473 C C . THR A 1 185 ? -57.365 -19.359 93.805 1.00 82.12 185 THR A C 1
ATOM 1475 O O . THR A 1 185 ? -58.326 -18.596 93.878 1.00 82.12 185 THR A O 1
ATOM 1478 N N . ASN A 1 186 ? -57.412 -20.600 94.280 1.00 80.38 186 ASN A N 1
ATOM 1479 C CA . ASN A 1 186 ? -58.615 -21.139 94.897 1.00 80.38 186 ASN A CA 1
ATOM 1480 C C . ASN A 1 186 ? -58.716 -20.662 96.356 1.00 80.38 186 ASN A C 1
ATOM 1482 O O . ASN A 1 186 ? -57.956 -21.107 97.216 1.00 80.38 186 ASN A O 1
ATOM 1486 N N . GLN A 1 187 ? -59.626 -19.727 96.629 1.00 80.06 187 GLN A N 1
ATOM 1487 C CA . GLN A 1 187 ? -59.905 -19.259 97.986 1.00 80.06 187 GLN A CA 1
ATOM 1488 C C . GLN A 1 187 ? -61.049 -20.089 98.582 1.00 80.06 187 GLN A C 1
ATOM 1490 O O . GLN A 1 187 ? -62.114 -20.175 97.961 1.00 80.06 187 GLN A O 1
ATOM 1495 N N . PRO A 1 188 ? -60.874 -20.696 99.771 1.00 79.06 188 PRO A N 1
ATOM 1496 C CA . PRO A 1 188 ? -61.942 -21.455 100.399 1.00 79.06 188 PRO A CA 1
ATOM 1497 C C . PRO A 1 188 ? -63.150 -20.551 100.642 1.00 79.06 188 PRO A C 1
ATOM 1499 O O . PRO A 1 188 ? -63.050 -19.489 101.256 1.00 79.06 188 PRO A O 1
ATOM 1502 N N . THR A 1 189 ? -64.316 -20.962 100.154 1.00 85.06 189 THR A N 1
ATOM 1503 C CA . THR A 1 189 ? -65.557 -20.220 100.392 1.00 85.06 189 THR A CA 1
ATOM 1504 C C . THR A 1 189 ? -65.875 -20.226 101.888 1.00 85.06 189 THR A C 1
ATOM 1506 O O . THR A 1 189 ? -65.609 -21.217 102.562 1.00 85.06 189 THR A O 1
ATOM 1509 N N . ALA A 1 190 ? -66.501 -19.174 102.428 1.00 81.81 190 ALA A N 1
ATOM 1510 C CA . ALA A 1 190 ? -66.872 -19.116 103.852 1.00 81.81 190 ALA A CA 1
ATOM 1511 C C . ALA A 1 190 ? -67.639 -20.372 104.329 1.00 81.81 190 ALA A C 1
ATOM 1513 O O . ALA A 1 190 ? -67.454 -20.839 105.450 1.00 81.81 190 ALA A O 1
ATOM 1514 N N . GLN A 1 191 ? -68.429 -20.976 103.434 1.00 83.19 191 GLN A N 1
ATOM 1515 C CA . GLN A 1 191 ? -69.143 -22.231 103.660 1.00 83.19 191 GLN A CA 1
ATOM 1516 C C . GLN A 1 191 ? -68.229 -23.445 103.908 1.00 83.19 191 GLN A C 1
ATOM 1518 O O . GLN A 1 191 ? -68.630 -24.349 104.630 1.00 83.19 191 GLN A O 1
ATOM 1523 N N . TYR A 1 192 ? -67.012 -23.473 103.357 1.00 84.88 192 TYR A N 1
ATOM 1524 C CA . TYR A 1 192 ? -66.025 -24.532 103.593 1.00 84.88 192 TYR A CA 1
ATOM 1525 C C . TYR A 1 192 ? -65.556 -24.551 105.054 1.00 84.88 192 TYR A C 1
ATOM 1527 O O . TYR A 1 192 ? -65.537 -25.602 105.687 1.00 84.88 192 TYR A O 1
ATOM 1535 N N . HIS A 1 193 ? -65.244 -23.386 105.632 1.00 83.75 193 HIS A N 1
ATOM 1536 C CA . HIS A 1 193 ? -64.795 -23.300 107.027 1.00 83.75 193 HIS A CA 1
ATOM 1537 C C . HIS A 1 193 ? -65.893 -23.674 108.032 1.00 83.75 193 HIS A C 1
ATOM 1539 O O . HIS A 1 193 ? -65.587 -24.229 109.084 1.00 83.75 193 HIS A O 1
ATOM 1545 N N . LEU A 1 194 ? -67.164 -23.442 107.684 1.00 83.94 194 LEU A N 1
ATOM 1546 C CA . LEU A 1 194 ? -68.323 -23.844 108.489 1.00 83.94 194 LEU A CA 1
ATOM 1547 C C . LEU A 1 194 ? -68.544 -25.366 108.543 1.00 83.94 194 LEU A C 1
ATOM 1549 O O . LEU A 1 194 ? -69.394 -25.810 109.305 1.00 83.94 194 LEU A O 1
ATOM 1553 N N . GLN A 1 195 ? -67.823 -26.174 107.756 1.00 84.31 195 GLN A N 1
ATOM 1554 C CA . GLN A 1 195 ? -67.951 -27.639 107.784 1.00 84.31 195 GLN A CA 1
ATOM 1555 C C . GLN A 1 195 ? -67.235 -28.274 108.988 1.00 84.31 195 GLN A C 1
ATOM 1557 O O . GLN A 1 195 ? -67.625 -29.353 109.436 1.00 84.31 195 GLN A O 1
ATOM 1562 N N . PHE A 1 196 ? -66.212 -27.611 109.535 1.00 80.94 196 PHE A N 1
ATOM 1563 C CA . PHE A 1 196 ? -65.399 -28.123 110.640 1.00 80.94 196 PHE A CA 1
ATOM 1564 C C . PHE A 1 196 ? -66.017 -27.756 112.005 1.00 80.94 196 PHE A C 1
ATOM 1566 O O . PHE A 1 196 ? -66.610 -26.693 112.154 1.00 80.94 196 PHE A O 1
ATOM 1573 N N . ASN A 1 197 ? -65.876 -28.628 113.015 1.00 76.44 197 ASN A N 1
ATOM 1574 C CA . ASN A 1 197 ? -66.438 -28.475 114.376 1.00 76.44 197 ASN A CA 1
ATOM 1575 C C . ASN A 1 197 ? -67.979 -28.402 114.467 1.00 76.44 197 ASN A C 1
ATOM 1577 O O . ASN A 1 197 ? -68.527 -27.863 115.426 1.00 76.44 197 ASN A O 1
ATOM 1581 N N . THR A 1 198 ? -68.693 -28.971 113.493 1.00 75.88 198 THR A N 1
ATOM 1582 C CA . THR A 1 198 ? -70.169 -29.027 113.472 1.00 75.88 198 THR A CA 1
ATOM 1583 C C . THR A 1 198 ? -70.768 -30.183 114.284 1.00 75.88 198 THR A C 1
ATOM 1585 O O . THR A 1 198 ? -71.973 -30.202 114.523 1.00 75.88 198 THR A O 1
ATOM 1588 N N . SER A 1 199 ? -69.949 -31.143 114.733 1.00 75.94 199 SER A N 1
ATOM 1589 C CA . SER A 1 199 ? -70.362 -32.293 115.551 1.00 75.94 199 SER A CA 1
ATOM 1590 C C . SER A 1 199 ? -69.535 -32.352 116.840 1.00 75.94 199 SER A C 1
ATOM 1592 O O . SER A 1 199 ? -68.329 -32.129 116.797 1.00 75.94 199 SER A O 1
ATOM 1594 N N . SER A 1 200 ? -70.162 -32.673 117.974 1.00 69.31 200 SER A N 1
ATOM 1595 C CA . SER A 1 200 ? -69.580 -32.582 119.324 1.00 69.31 200 SER A CA 1
ATOM 1596 C C . SER A 1 200 ? -68.752 -33.803 119.772 1.00 69.31 200 SER A C 1
ATOM 1598 O O . SER A 1 200 ? -68.692 -34.071 120.972 1.00 69.31 200 SER A O 1
ATOM 1600 N N . ARG A 1 201 ? -68.219 -34.599 118.837 1.00 57.12 201 ARG A N 1
ATOM 1601 C CA . ARG A 1 201 ? -67.470 -35.834 119.134 1.00 57.12 201 ARG A CA 1
ATOM 1602 C C . ARG A 1 201 ? -65.981 -35.590 119.311 1.00 57.12 201 ARG A C 1
ATOM 1604 O O . ARG A 1 201 ? -65.420 -34.842 118.484 1.00 57.12 201 ARG A O 1
#

InterPro domains:
  IPR008805 RIB43A [PF05914] (1-201)
  IPR008805 RIB43A [PTHR14517] (1-201)